Protein AF-A0A269PH17-F1 (afdb_monomer_lite)

pLDDT: mean 77.05, std 16.93, range [35.16, 94.0]

Radius of gyration: 30.21 Å; chains: 1; bounding box: 41×56×95 Å

Secondary structure (DSSP, 8-state):
-HHHHHHHHHHHHHHHHHT-EEEEEEEEEEETTTEEEEEEEEE-TT-EEEEEEEETTEEEEEEEE-SSPEEEEEEE----SEEEEPPPEEEEE-TTTSSS-EEEEE----EEEEEPPP---TTTTTTTS----------------EEEEEEPPTTS-GGGB-HHHHHHH-S-EEEEE-----------STTS-SSHHHHHHHHHHHHHHH-

Foldseek 3Di:
DVVVVVVVQVVVQCLLVVQKDKAWDDKAAAAAQQGIKTKIKIAGDVKHAFKWKDFDPDIDTDGIHYRDIDIDITTDGHDDAFKDAGTKIKIWGCPDPNPDIDIDIDHDRDIHGYAYAADEDPPPVVPLPDPDDDDDDDPPPDFQDFDDKDFDDPPDDPPQFPVVVCVPPVTTIGTDGDPPDDDDDDDDLVPDDDDSSNSRSHVVNVVVVND

Structure (mmCIF, N/CA/C/O backbone):
data_AF-A0A269PH17-F1
#
_entry.id   AF-A0A269PH17-F1
#
loop_
_atom_site.group_PDB
_atom_site.id
_atom_site.type_symbol
_atom_site.label_atom_id
_atom_site.label_alt_id
_atom_site.label_comp_id
_atom_site.label_asym_id
_atom_site.label_entity_id
_atom_site.label_seq_id
_atom_site.pdbx_PDB_ins_code
_atom_site.Cartn_x
_atom_site.Cartn_y
_atom_site.Cartn_z
_atom_site.occupancy
_atom_site.B_iso_or_equiv
_atom_site.auth_seq_id
_atom_site.auth_comp_id
_atom_site.auth_asym_id
_atom_site.auth_atom_id
_atom_site.pdbx_PDB_model_num
ATOM 1 N N . MET A 1 1 ? -9.267 -3.587 41.752 1.00 80.69 1 MET A N 1
ATOM 2 C CA . MET A 1 1 ? -8.678 -2.347 41.194 1.00 80.69 1 MET A CA 1
ATOM 3 C C . MET A 1 1 ? -8.006 -2.597 39.841 1.00 80.69 1 MET A C 1
ATOM 5 O O . MET A 1 1 ? -8.516 -2.088 38.855 1.00 80.69 1 MET A O 1
ATOM 9 N N . LEU A 1 2 ? -6.973 -3.449 39.745 1.00 87.75 2 LEU A N 1
ATOM 10 C CA . LEU A 1 2 ? -6.234 -3.701 38.489 1.00 87.75 2 LEU A CA 1
ATOM 11 C C . LEU A 1 2 ? -7.099 -4.241 37.326 1.00 87.75 2 LEU A C 1
ATOM 13 O O . LEU A 1 2 ? -6.981 -3.791 36.194 1.00 87.75 2 LEU A O 1
ATOM 17 N N . ILE A 1 3 ? -8.013 -5.174 37.614 1.00 89.62 3 ILE A N 1
ATOM 18 C CA . ILE A 1 3 ? -8.884 -5.799 36.599 1.00 89.62 3 ILE A CA 1
ATOM 19 C C . ILE A 1 3 ? -9.831 -4.776 35.953 1.00 89.62 3 ILE A C 1
ATOM 21 O O . ILE A 1 3 ? -10.020 -4.797 34.742 1.00 89.62 3 ILE A O 1
ATOM 25 N N . SER A 1 4 ? -10.376 -3.844 36.742 1.00 90.81 4 SER A N 1
ATOM 26 C CA . SER A 1 4 ? -11.251 -2.778 36.230 1.00 90.81 4 SER A CA 1
ATOM 27 C C . SER A 1 4 ? -10.512 -1.892 35.225 1.00 90.81 4 SER A C 1
ATOM 29 O O . SER A 1 4 ? -11.019 -1.609 34.143 1.00 90.81 4 SER A O 1
ATOM 31 N N . PHE A 1 5 ? -9.260 -1.547 35.531 1.00 89.19 5 PHE A N 1
ATOM 32 C CA . PHE A 1 5 ? -8.408 -0.780 34.628 1.00 89.19 5 PHE A CA 1
ATOM 33 C C . PHE A 1 5 ? -8.145 -1.511 33.302 1.00 89.19 5 PHE A C 1
ATOM 35 O O . PHE A 1 5 ? -8.237 -0.900 32.237 1.00 89.19 5 PHE A O 1
ATOM 42 N N . PHE A 1 6 ? -7.893 -2.825 33.340 1.00 89.81 6 PHE A N 1
ATOM 43 C CA . PHE A 1 6 ? -7.747 -3.625 32.120 1.00 89.81 6 PHE A CA 1
ATOM 44 C C . PHE A 1 6 ? -9.031 -3.679 31.289 1.00 89.81 6 PHE A C 1
ATOM 46 O O . PHE A 1 6 ? -8.962 -3.518 30.073 1.00 89.81 6 PHE A O 1
ATOM 53 N N . ILE A 1 7 ? -10.192 -3.852 31.928 1.00 90.44 7 ILE A N 1
ATOM 54 C CA . ILE A 1 7 ? -11.491 -3.858 31.239 1.00 90.44 7 ILE A CA 1
ATOM 55 C C . ILE A 1 7 ? -11.728 -2.518 30.536 1.00 90.44 7 ILE A C 1
ATOM 57 O O . ILE A 1 7 ? -12.088 -2.501 29.361 1.00 90.44 7 ILE A O 1
ATOM 61 N N . ILE A 1 8 ? -11.460 -1.400 31.217 1.00 90.81 8 ILE A N 1
ATOM 62 C CA . ILE A 1 8 ? -11.584 -0.058 30.635 1.00 90.81 8 ILE A CA 1
ATOM 63 C C . ILE A 1 8 ? -10.625 0.110 29.451 1.00 90.81 8 ILE A C 1
ATOM 65 O O . ILE A 1 8 ? -11.041 0.595 28.402 1.00 90.81 8 ILE A O 1
ATOM 69 N N . CYS A 1 9 ? -9.370 -0.334 29.572 1.00 88.44 9 CYS A N 1
ATOM 70 C CA . CYS A 1 9 ? -8.413 -0.273 28.465 1.00 88.44 9 CYS A CA 1
ATOM 71 C C . CYS A 1 9 ? -8.897 -1.067 27.245 1.00 88.44 9 CYS A C 1
ATOM 73 O O . CYS A 1 9 ? -8.827 -0.561 26.129 1.00 88.44 9 CYS A O 1
ATOM 75 N N . ILE A 1 10 ? -9.414 -2.282 27.452 1.00 90.19 10 ILE A N 1
ATOM 76 C CA . ILE A 1 10 ? -9.927 -3.137 26.373 1.00 90.19 10 ILE A CA 1
ATOM 77 C C . ILE A 1 10 ? -11.134 -2.485 25.693 1.00 90.19 10 ILE A C 1
ATOM 79 O O . ILE A 1 10 ? -11.164 -2.399 24.465 1.00 90.19 10 ILE A O 1
ATOM 83 N N . LEU A 1 11 ? -12.106 -1.997 26.471 1.00 90.38 11 LEU A N 1
ATOM 84 C CA . LEU A 1 11 ? -13.290 -1.320 25.937 1.00 90.38 11 LEU A CA 1
ATOM 85 C C . LEU A 1 11 ? -12.905 -0.066 25.151 1.00 90.38 11 LEU A C 1
ATOM 87 O O . LEU A 1 11 ? -13.404 0.149 24.050 1.00 90.38 11 LEU A O 1
ATOM 91 N N . GLN A 1 12 ? -11.968 0.724 25.670 1.00 89.88 12 GLN A N 1
ATOM 92 C CA . GLN A 1 12 ? -11.525 1.940 25.006 1.00 89.88 12 GLN A CA 1
ATOM 93 C C . GLN A 1 12 ? -10.756 1.643 23.709 1.00 89.88 12 GLN A C 1
ATOM 95 O O . GLN A 1 12 ? -11.003 2.295 22.696 1.00 89.88 12 GLN A O 1
ATOM 100 N N . SER A 1 13 ? -9.878 0.630 23.695 1.00 88.62 13 SER A N 1
ATOM 101 C CA . SER A 1 13 ? -9.242 0.142 22.461 1.00 88.62 13 SER A CA 1
ATOM 102 C C . SER A 1 13 ? -10.282 -0.334 21.438 1.00 88.62 13 SER A C 1
ATOM 104 O O . SER A 1 13 ? -10.151 -0.059 20.245 1.00 88.62 13 SER A O 1
ATOM 106 N N . TYR A 1 14 ? -11.318 -1.043 21.897 1.00 90.62 14 TYR A N 1
ATOM 107 C CA . TYR A 1 14 ? -12.390 -1.550 21.047 1.00 90.62 14 TYR A CA 1
ATOM 108 C C . TYR A 1 14 ? -13.212 -0.419 20.422 1.00 90.62 14 TYR A C 1
ATOM 110 O O . TYR A 1 14 ? -13.364 -0.401 19.204 1.00 90.62 14 TYR A O 1
ATOM 118 N N . PHE A 1 15 ? -13.686 0.556 21.204 1.00 88.75 15 PHE A N 1
ATOM 119 C CA . PHE A 1 15 ? -14.475 1.679 20.679 1.00 88.75 15 PHE A CA 1
ATOM 120 C C . PHE A 1 15 ? -13.684 2.559 19.707 1.00 88.75 15 PHE A C 1
ATOM 122 O O . PHE A 1 15 ? -14.233 3.018 18.700 1.00 88.75 15 PHE A O 1
ATOM 129 N N . ASN A 1 16 ? -12.387 2.728 19.976 1.00 87.44 16 ASN A N 1
ATOM 130 C CA . ASN A 1 16 ? -11.457 3.433 19.103 1.00 87.44 16 ASN A CA 1
ATOM 131 C C . ASN A 1 16 ? -11.350 2.759 17.721 1.00 87.44 16 ASN A C 1
ATOM 133 O O . ASN A 1 16 ? -11.366 3.431 16.690 1.00 87.44 16 ASN A O 1
ATOM 137 N N . LEU A 1 17 ? -11.319 1.422 17.681 1.00 89.31 17 LEU A N 1
ATOM 138 C CA . LEU A 1 17 ? -11.271 0.660 16.433 1.00 89.31 17 LEU A CA 1
ATOM 139 C C . LEU A 1 17 ? -12.647 0.553 15.749 1.00 89.31 17 LEU A C 1
ATOM 141 O O . LEU A 1 17 ? -12.740 0.764 14.544 1.00 89.31 17 LEU A O 1
ATOM 145 N N . MET A 1 18 ? -13.710 0.256 16.503 1.00 87.19 18 MET A N 1
ATOM 146 C CA . MET A 1 18 ? -15.066 -0.006 15.994 1.00 87.19 18 MET A CA 1
ATOM 147 C C . MET A 1 18 ? -15.647 1.180 15.217 1.00 87.19 18 MET A C 1
ATOM 149 O O . MET A 1 18 ? -16.333 0.984 14.220 1.00 87.19 18 MET A O 1
ATOM 153 N N . SER A 1 19 ? -15.363 2.406 15.657 1.00 82.56 19 SER A N 1
ATOM 154 C CA . SER A 1 19 ? -15.880 3.617 15.006 1.00 82.56 19 SER A CA 1
ATOM 155 C C . SER A 1 19 ? -15.079 4.010 13.753 1.00 82.56 19 SER A C 1
ATOM 157 O O . SER A 1 19 ? -15.413 4.986 13.088 1.00 82.56 19 SER A O 1
ATOM 159 N N . THR A 1 20 ? -14.009 3.283 13.417 1.00 86.62 20 THR A N 1
ATOM 160 C CA . THR A 1 20 ? -13.125 3.636 12.303 1.00 86.62 20 THR A CA 1
ATOM 161 C C . THR A 1 20 ? -13.647 3.058 10.991 1.00 86.62 20 THR A C 1
ATOM 163 O O . THR A 1 20 ? -13.673 1.845 10.793 1.00 86.62 20 THR A O 1
ATOM 166 N N . TYR A 1 21 ? -14.004 3.942 10.062 1.00 88.38 21 TYR A N 1
ATOM 167 C CA . TYR A 1 21 ? -14.381 3.584 8.700 1.00 88.38 21 TYR A CA 1
ATOM 168 C C . TYR A 1 21 ? -13.178 3.684 7.774 1.00 88.38 21 TYR A C 1
ATOM 170 O O . TYR A 1 21 ? -12.414 4.649 7.833 1.00 88.38 21 TYR A O 1
ATOM 178 N N . ILE A 1 22 ? -13.034 2.691 6.899 1.00 89.75 22 ILE A N 1
ATOM 179 C CA . ILE A 1 22 ? -11.945 2.612 5.929 1.00 89.75 22 ILE A CA 1
ATOM 180 C C . ILE A 1 22 ? -12.552 2.370 4.561 1.00 89.75 22 ILE A C 1
ATOM 182 O O . ILE A 1 22 ? -13.207 1.355 4.328 1.00 89.75 22 ILE A O 1
ATOM 186 N N . SER A 1 23 ? -12.310 3.301 3.650 1.00 89.12 23 SER A N 1
ATOM 187 C CA . SER A 1 23 ? -12.718 3.191 2.257 1.00 89.12 23 SER A CA 1
ATOM 188 C C . SER A 1 23 ? -11.488 3.107 1.371 1.00 89.12 23 SER A C 1
ATOM 190 O O . SER A 1 23 ? -10.602 3.960 1.435 1.00 89.12 23 SER A O 1
ATOM 192 N N . PHE A 1 24 ? -11.449 2.085 0.527 1.00 88.44 24 PHE A N 1
ATOM 193 C CA . PHE A 1 24 ? -10.422 1.948 -0.492 1.00 88.44 24 PHE A CA 1
ATOM 194 C C . PHE A 1 24 ? -10.549 3.078 -1.522 1.00 88.44 24 PHE A C 1
ATOM 196 O O . PHE A 1 24 ? -11.647 3.298 -2.033 1.00 88.44 24 PHE A O 1
ATOM 203 N N . LEU A 1 25 ? -9.445 3.762 -1.832 1.00 88.94 25 LEU A N 1
ATOM 204 C CA . LEU A 1 25 ? -9.412 4.803 -2.858 1.00 88.94 25 LEU A CA 1
ATOM 205 C C . LEU A 1 25 ? -8.834 4.231 -4.151 1.00 88.94 25 LEU A C 1
ATOM 207 O O . LEU A 1 25 ? -9.570 4.039 -5.116 1.00 88.94 25 LEU A O 1
ATOM 211 N N . ASP A 1 26 ? -7.545 3.897 -4.141 1.00 86.75 26 ASP A N 1
ATOM 212 C CA . ASP A 1 26 ? -6.842 3.445 -5.337 1.00 86.75 26 ASP A CA 1
ATOM 213 C C . ASP A 1 26 ? -5.649 2.528 -5.029 1.00 86.75 26 ASP A C 1
ATOM 215 O O . ASP A 1 26 ? -5.154 2.458 -3.899 1.00 86.75 26 ASP A O 1
ATOM 219 N N . THR A 1 27 ? -5.211 1.803 -6.052 1.00 87.88 27 THR A N 1
ATOM 220 C CA . THR A 1 27 ? -3.999 0.983 -6.076 1.00 87.88 27 THR A CA 1
ATOM 221 C C . THR A 1 27 ? -3.101 1.494 -7.183 1.00 87.88 27 THR A C 1
ATOM 223 O O . THR A 1 27 ? -3.467 1.404 -8.351 1.00 87.88 27 THR A O 1
ATOM 226 N N . GLU A 1 28 ? -1.915 1.961 -6.817 1.00 88.75 28 GLU A N 1
ATOM 227 C CA . GLU A 1 28 ? -0.865 2.263 -7.784 1.00 88.75 28 GLU A CA 1
ATOM 228 C C . GLU A 1 28 ? -0.077 0.972 -8.013 1.00 88.75 28 GLU A C 1
ATOM 230 O O . GLU A 1 28 ? 0.478 0.408 -7.061 1.00 88.75 28 GLU A O 1
ATOM 235 N N . ASP A 1 29 ? -0.076 0.482 -9.255 1.00 90.00 29 ASP A N 1
ATOM 236 C CA . ASP A 1 29 ? 0.718 -0.682 -9.645 1.00 90.00 29 ASP A CA 1
ATOM 237 C C . ASP A 1 29 ? 2.210 -0.446 -9.371 1.00 90.00 29 ASP A C 1
ATOM 239 O O . ASP A 1 29 ? 2.701 0.683 -9.315 1.00 90.00 29 ASP A O 1
ATOM 243 N N . GLY A 1 30 ? 2.926 -1.544 -9.153 1.00 88.69 30 GLY A N 1
ATOM 244 C CA . GLY A 1 30 ? 4.275 -1.513 -8.614 1.00 88.69 30 GLY A CA 1
ATOM 245 C C . GLY A 1 30 ? 5.355 -1.913 -9.600 1.00 88.69 30 GLY A C 1
ATOM 246 O O . GLY A 1 30 ? 5.094 -2.541 -10.622 1.00 88.69 30 GLY A O 1
ATOM 247 N N . ILE A 1 31 ? 6.599 -1.630 -9.231 1.00 87.44 31 ILE A N 1
ATOM 248 C CA . ILE A 1 31 ? 7.781 -2.200 -9.881 1.00 87.44 31 ILE A CA 1
ATOM 249 C C . ILE A 1 31 ? 8.321 -3.305 -8.969 1.00 87.44 31 ILE A C 1
ATOM 251 O O . ILE A 1 31 ? 8.105 -3.309 -7.756 1.00 87.44 31 ILE A O 1
ATOM 255 N N . GLU A 1 32 ? 8.988 -4.297 -9.536 1.00 85.31 32 GLU A N 1
ATOM 256 C CA . GLU A 1 32 ? 9.663 -5.333 -8.770 1.00 85.31 32 GLU A CA 1
ATOM 257 C C . GLU A 1 32 ? 10.604 -4.715 -7.709 1.00 85.31 32 GLU A C 1
ATOM 259 O O . GLU A 1 32 ? 11.219 -3.669 -7.912 1.00 85.31 32 GLU A O 1
ATOM 264 N N . LYS A 1 33 ? 10.685 -5.349 -6.530 1.00 80.50 33 LYS A N 1
ATOM 265 C CA . LYS A 1 33 ? 11.366 -4.863 -5.305 1.00 80.50 33 LYS A CA 1
ATOM 266 C C . LYS A 1 33 ? 10.700 -3.670 -4.609 1.00 80.50 33 LYS A C 1
ATOM 268 O O . LYS A 1 33 ? 10.491 -3.762 -3.397 1.00 80.50 33 LYS A O 1
ATOM 273 N N . THR A 1 34 ? 10.328 -2.596 -5.310 1.00 84.38 34 THR A N 1
ATOM 274 C CA . THR A 1 34 ? 9.605 -1.456 -4.698 1.00 84.38 34 THR A CA 1
ATOM 275 C C . THR A 1 34 ? 8.173 -1.834 -4.319 1.00 84.38 34 THR A C 1
ATOM 277 O O . THR A 1 34 ? 7.677 -1.410 -3.273 1.00 84.38 34 THR A O 1
ATOM 280 N N . GLY A 1 35 ? 7.552 -2.705 -5.113 1.00 88.25 35 GLY A N 1
ATOM 281 C CA . GLY A 1 35 ? 6.185 -3.181 -4.963 1.00 88.25 35 GLY A CA 1
ATOM 282 C C . GLY A 1 35 ? 5.146 -2.094 -5.248 1.00 88.25 35 GLY A C 1
ATOM 283 O O . GLY A 1 35 ? 5.440 -1.137 -5.958 1.00 88.25 35 GLY A O 1
ATOM 284 N N . TYR A 1 36 ? 3.930 -2.251 -4.727 1.00 91.12 36 TYR A N 1
ATOM 285 C CA . TYR A 1 36 ? 2.769 -1.411 -5.056 1.00 91.12 36 TYR A CA 1
ATOM 286 C C . TYR A 1 36 ? 2.351 -0.518 -3.881 1.00 91.12 36 TYR A C 1
ATOM 288 O O . TYR A 1 36 ? 2.648 -0.829 -2.722 1.00 91.12 36 TYR A O 1
ATOM 296 N N . ALA A 1 37 ? 1.627 0.566 -4.168 1.00 91.19 37 ALA A N 1
ATOM 297 C CA . ALA A 1 37 ? 1.104 1.468 -3.145 1.00 91.19 37 ALA A CA 1
ATOM 298 C C . ALA A 1 37 ? -0.420 1.352 -3.023 1.00 91.19 37 ALA A C 1
ATOM 300 O O . ALA A 1 37 ? -1.162 1.367 -4.006 1.00 91.19 37 ALA A O 1
ATOM 301 N N . LEU A 1 38 ? -0.895 1.253 -1.784 1.00 91.25 38 LEU A N 1
ATOM 302 C CA . LEU A 1 38 ? -2.311 1.255 -1.440 1.00 91.25 38 LEU A CA 1
ATOM 303 C C . LEU A 1 38 ? -2.707 2.618 -0.903 1.00 91.25 38 LEU A C 1
ATOM 305 O O . LEU A 1 38 ? -2.205 3.030 0.141 1.00 91.25 38 LEU A O 1
ATOM 309 N N . SER A 1 39 ? -3.648 3.271 -1.574 1.00 91.94 39 SER A N 1
ATOM 310 C CA . SER A 1 39 ? -4.256 4.509 -1.104 1.00 91.94 39 SER A CA 1
ATOM 311 C C . SER A 1 39 ? -5.649 4.216 -0.559 1.00 91.94 39 SER A C 1
ATOM 313 O O . SER A 1 39 ? -6.515 3.672 -1.250 1.00 91.94 39 SER A O 1
ATOM 315 N N . PHE A 1 40 ? -5.894 4.584 0.691 1.00 91.25 40 PHE A N 1
ATOM 316 C CA . PHE A 1 40 ? -7.204 4.454 1.320 1.00 91.25 40 PHE A CA 1
ATOM 317 C C . PHE A 1 40 ? -7.494 5.660 2.203 1.00 91.25 40 PHE A C 1
ATOM 319 O O . PHE A 1 40 ? -6.600 6.345 2.697 1.00 91.25 40 PHE A O 1
ATOM 326 N N . ILE A 1 41 ? -8.778 5.923 2.388 1.00 91.56 41 ILE A N 1
ATOM 327 C CA . ILE A 1 41 ? -9.268 6.997 3.238 1.00 91.56 41 ILE A CA 1
ATOM 328 C C . ILE A 1 41 ? -9.762 6.384 4.538 1.00 91.56 41 ILE A C 1
ATOM 330 O O . ILE A 1 41 ? -10.484 5.385 4.529 1.00 91.56 41 ILE A O 1
ATOM 334 N N . ILE A 1 42 ? -9.382 7.008 5.647 1.00 90.88 42 ILE A N 1
ATOM 335 C CA . ILE A 1 42 ? -9.831 6.646 6.985 1.00 90.88 42 ILE A CA 1
ATOM 336 C C . ILE A 1 42 ? -10.533 7.830 7.622 1.00 90.88 42 ILE A C 1
ATOM 338 O O . ILE A 1 42 ? -10.060 8.962 7.542 1.00 90.88 42 ILE A O 1
ATOM 342 N N . SER A 1 43 ? -11.654 7.554 8.275 1.00 90.00 43 SER A N 1
ATOM 343 C CA . SER A 1 43 ? -12.411 8.534 9.050 1.00 90.00 43 SER A CA 1
ATOM 344 C C . SER A 1 43 ? -12.962 7.885 10.310 1.00 90.00 43 SER A C 1
ATOM 346 O O . SER A 1 43 ? -13.390 6.729 10.268 1.00 90.00 43 SER A O 1
ATOM 348 N N . ASN A 1 44 ? -13.010 8.630 11.410 1.00 88.81 44 ASN A N 1
ATOM 349 C CA . ASN A 1 44 ? -13.652 8.179 12.638 1.00 88.81 44 ASN A CA 1
ATOM 350 C C . ASN A 1 44 ? -14.517 9.317 13.213 1.00 88.81 44 ASN A C 1
ATOM 352 O O . ASN A 1 44 ? -13.981 10.375 13.537 1.00 88.81 44 ASN A O 1
ATOM 356 N N . PRO A 1 45 ? -15.841 9.128 13.364 1.00 86.06 45 PRO A N 1
ATOM 357 C CA . PRO A 1 45 ? -16.739 10.173 13.850 1.00 86.06 45 PRO A CA 1
ATOM 358 C C . PRO A 1 45 ? -16.489 10.556 15.319 1.00 86.06 45 PRO A C 1
ATOM 360 O O . PRO A 1 45 ? -16.796 11.678 15.716 1.00 86.06 45 PRO A O 1
ATOM 363 N N . ASN A 1 46 ? -15.919 9.642 16.111 1.00 85.50 46 ASN A N 1
ATOM 364 C CA . ASN A 1 46 ? -15.684 9.799 17.549 1.00 85.50 46 ASN A CA 1
ATOM 365 C C . ASN A 1 46 ? -14.240 10.211 17.883 1.00 85.50 46 ASN A C 1
ATOM 367 O O . ASN A 1 46 ? -13.871 10.200 19.055 1.00 85.50 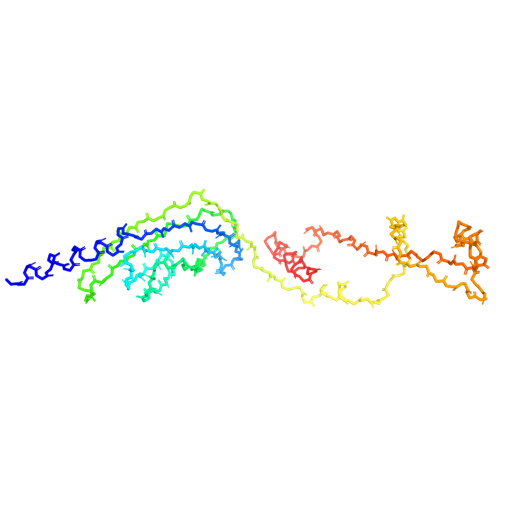46 ASN A O 1
ATOM 371 N N . ASN A 1 47 ? -13.453 10.578 16.865 1.00 84.00 47 ASN A N 1
ATOM 372 C CA . ASN A 1 47 ? -11.998 10.721 16.894 1.00 84.00 47 ASN A CA 1
ATOM 373 C C . ASN A 1 47 ? -11.285 9.411 17.280 1.00 84.00 47 ASN A C 1
ATOM 375 O O . ASN A 1 47 ? -11.556 8.804 18.314 1.00 84.00 47 ASN A O 1
ATOM 379 N N . ALA A 1 48 ? -10.344 8.970 16.447 1.00 85.75 48 ALA A N 1
ATOM 380 C CA . ALA A 1 48 ? -9.478 7.845 16.772 1.00 85.75 48 ALA A CA 1
ATOM 381 C C . ALA A 1 48 ? -8.094 8.322 17.190 1.00 85.75 48 ALA A C 1
ATOM 383 O O . ALA A 1 48 ? -7.546 9.245 16.588 1.00 85.75 48 ALA A O 1
ATOM 384 N N . TYR A 1 49 ? -7.489 7.619 18.141 1.00 87.56 49 TYR A N 1
ATOM 385 C CA . TYR A 1 49 ? -6.129 7.885 18.597 1.00 87.56 49 TYR A CA 1
ATOM 386 C C . TYR A 1 49 ? -5.248 6.647 18.470 1.00 87.56 49 TYR A C 1
ATOM 388 O O . TYR A 1 49 ? -5.693 5.537 18.755 1.00 87.56 49 TYR A O 1
ATOM 396 N N . SER A 1 50 ? -3.977 6.831 18.116 1.00 89.62 50 SER A N 1
ATOM 397 C CA . SER A 1 50 ? -2.959 5.772 18.127 1.00 89.62 50 SER A CA 1
ATOM 398 C C . SER A 1 50 ? -3.415 4.502 17.384 1.00 89.62 50 SER A C 1
ATOM 400 O O . SER A 1 50 ? -3.589 3.422 17.968 1.00 89.62 50 SER A O 1
ATOM 402 N N . LEU A 1 51 ? -3.657 4.646 16.079 1.00 90.56 51 LEU A N 1
ATOM 403 C CA . LEU A 1 51 ? -3.917 3.520 15.184 1.00 90.56 51 LEU A CA 1
ATOM 404 C C . LEU A 1 51 ? -2.638 3.120 14.455 1.00 90.56 51 LEU A C 1
ATOM 406 O O . LEU A 1 51 ? -1.863 3.952 13.991 1.00 90.56 51 LEU A O 1
ATOM 410 N N . ILE A 1 52 ? -2.440 1.817 14.326 1.00 92.12 52 ILE A N 1
ATOM 411 C CA . ILE A 1 52 ? -1.362 1.218 13.551 1.00 92.12 52 ILE A CA 1
ATOM 412 C C . ILE A 1 52 ? -2.013 0.453 12.413 1.00 92.12 52 ILE A C 1
ATOM 414 O O . ILE A 1 52 ? -2.886 -0.385 12.632 1.00 92.12 52 ILE A O 1
ATOM 418 N N . ILE A 1 53 ? -1.575 0.731 11.196 1.00 92.75 53 ILE A N 1
ATOM 419 C CA . ILE A 1 53 ? -2.014 0.013 10.006 1.00 92.75 53 ILE A CA 1
ATOM 420 C C . ILE A 1 53 ? -0.833 -0.767 9.490 1.00 92.75 53 ILE A C 1
ATOM 422 O O . ILE A 1 53 ? 0.229 -0.199 9.269 1.00 92.75 53 ILE A O 1
ATOM 426 N N . GLN A 1 54 ? -1.022 -2.061 9.302 1.00 92.62 54 GLN A N 1
ATOM 427 C CA . GLN A 1 54 ? 0.022 -2.981 8.904 1.00 92.62 54 GLN A CA 1
ATOM 428 C C . GLN A 1 54 ? -0.431 -3.776 7.684 1.00 92.62 54 GLN A C 1
ATOM 430 O O . GLN A 1 54 ? -1.548 -4.292 7.641 1.00 92.62 54 GLN A O 1
ATOM 435 N N . SER A 1 55 ? 0.455 -3.918 6.706 1.00 90.75 55 SER A N 1
ATOM 436 C CA . SER A 1 55 ? 0.279 -4.826 5.576 1.00 90.75 55 SER A CA 1
ATOM 437 C C . SER A 1 55 ? 1.617 -5.466 5.243 1.00 90.75 55 SER A C 1
ATOM 439 O O . SER A 1 55 ? 2.589 -4.762 4.976 1.00 90.75 55 SER A O 1
ATOM 441 N N . GLN A 1 56 ? 1.659 -6.801 5.273 1.00 85.81 56 GLN A N 1
ATOM 442 C CA . GLN A 1 56 ? 2.873 -7.602 5.078 1.00 85.81 56 GLN A CA 1
ATOM 443 C C . GLN A 1 56 ? 4.073 -7.039 5.867 1.00 85.81 56 GLN A C 1
ATOM 445 O O . GLN A 1 56 ? 4.121 -7.183 7.089 1.00 85.81 56 GLN A O 1
ATOM 450 N N . ASN A 1 57 ? 4.997 -6.374 5.166 1.00 83.50 57 ASN A N 1
ATOM 451 C CA . ASN A 1 57 ? 6.290 -5.927 5.677 1.00 83.50 57 ASN A CA 1
ATOM 452 C C . ASN A 1 57 ? 6.305 -4.458 6.119 1.00 83.50 57 ASN A C 1
ATOM 454 O O . ASN A 1 57 ? 7.295 -4.015 6.691 1.00 83.50 57 ASN A O 1
ATOM 458 N N . ASN A 1 58 ? 5.232 -3.705 5.868 1.00 88.50 58 ASN A N 1
ATOM 459 C CA . ASN A 1 58 ? 5.165 -2.283 6.180 1.00 88.50 58 ASN A CA 1
ATOM 460 C C . ASN A 1 58 ? 4.057 -1.972 7.177 1.00 88.50 58 ASN A C 1
ATOM 462 O O . ASN A 1 58 ? 3.010 -2.626 7.232 1.00 88.50 58 ASN A O 1
ATOM 466 N N . GLN A 1 59 ? 4.300 -0.928 7.960 1.00 90.94 59 GLN A N 1
ATOM 467 C CA . GLN A 1 59 ? 3.335 -0.384 8.895 1.00 90.94 59 GLN A CA 1
ATOM 468 C C . GLN A 1 59 ? 3.392 1.140 8.901 1.00 90.94 59 GLN A C 1
ATOM 470 O O . GLN A 1 59 ? 4.458 1.736 8.769 1.00 90.94 59 GLN A O 1
ATOM 475 N N . THR A 1 60 ? 2.238 1.761 9.090 1.00 89.62 60 THR A N 1
ATOM 476 C CA . THR A 1 60 ? 2.086 3.205 9.240 1.00 89.62 60 THR A CA 1
ATOM 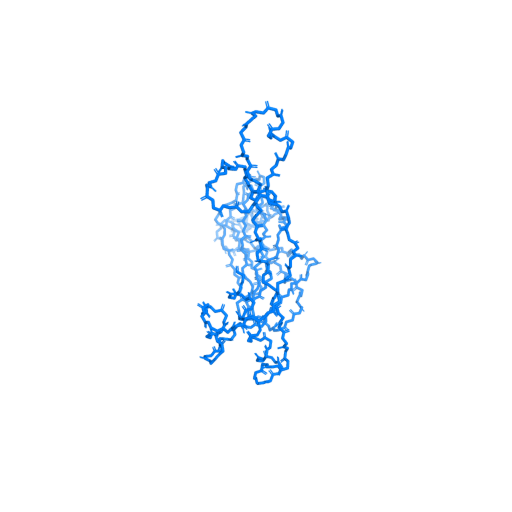477 C C . THR A 1 60 ? 1.375 3.492 10.548 1.00 89.62 60 THR A C 1
ATOM 479 O O . THR A 1 60 ? 0.330 2.901 10.838 1.00 89.62 60 THR A O 1
ATOM 482 N N . PHE A 1 61 ? 1.941 4.408 11.325 1.00 90.44 61 PHE A N 1
ATOM 483 C CA . PHE A 1 61 ? 1.357 4.869 12.573 1.00 90.44 61 PHE A CA 1
ATOM 484 C C . PHE A 1 61 ? 0.569 6.156 12.355 1.00 90.44 61 PHE A C 1
ATOM 486 O O . PHE A 1 61 ? 0.974 7.026 11.584 1.00 90.44 61 PHE A O 1
ATOM 493 N N . ILE A 1 62 ? -0.577 6.257 13.019 1.00 88.25 62 ILE A N 1
ATOM 494 C CA . ILE A 1 62 ? -1.477 7.395 12.924 1.00 88.25 62 ILE A CA 1
ATOM 495 C C . ILE A 1 62 ? -1.837 7.830 14.338 1.00 88.25 62 ILE A C 1
ATOM 497 O O . ILE A 1 62 ? -2.572 7.141 15.047 1.00 88.25 62 ILE A O 1
ATOM 501 N N . ASP A 1 63 ? -1.338 9.001 14.721 1.00 85.62 63 ASP A N 1
ATOM 502 C CA . ASP A 1 63 ? -1.566 9.574 16.046 1.00 85.62 63 ASP A CA 1
ATOM 503 C C . ASP A 1 63 ? -3.027 9.908 16.297 1.00 85.62 63 ASP A C 1
ATOM 505 O O . ASP A 1 63 ? -3.586 9.569 17.338 1.00 85.62 63 ASP A O 1
ATOM 509 N N . THR A 1 64 ? -3.651 10.606 15.352 1.00 84.94 64 THR A N 1
ATOM 510 C CA . THR A 1 64 ? -5.021 11.090 15.495 1.00 84.94 64 THR A CA 1
ATOM 511 C C . THR A 1 64 ? -5.723 11.102 14.144 1.00 84.94 64 THR A C 1
ATOM 513 O O . THR A 1 64 ? -5.159 11.525 13.127 1.00 84.94 64 THR A O 1
ATOM 516 N N . ILE A 1 65 ? -6.961 10.621 14.149 1.00 82.94 65 ILE A N 1
ATOM 517 C CA . ILE A 1 65 ? -7.930 10.746 13.064 1.00 82.94 65 ILE A CA 1
ATOM 518 C C . ILE A 1 65 ? -9.119 11.473 13.659 1.00 82.94 65 ILE A C 1
ATOM 520 O O . ILE A 1 65 ? -9.758 10.954 14.569 1.00 82.94 65 ILE A O 1
ATOM 524 N N . ASN A 1 66 ? -9.395 12.667 13.157 1.00 80.62 66 ASN A N 1
ATOM 525 C CA . ASN A 1 66 ? -10.579 13.410 13.559 1.00 80.62 66 ASN A CA 1
ATOM 526 C C . ASN A 1 66 ? -11.792 12.945 12.734 1.00 80.62 66 ASN A C 1
ATOM 528 O O . ASN A 1 66 ? -11.730 11.953 12.001 1.00 80.62 66 ASN A O 1
ATOM 532 N N . GLN A 1 67 ? -12.884 13.703 12.801 1.00 76.25 67 GLN A N 1
ATOM 533 C CA . GLN A 1 67 ? -14.029 13.536 11.898 1.00 76.25 67 GLN A CA 1
ATOM 534 C C . GLN A 1 67 ? -13.646 13.690 10.416 1.00 76.25 67 GLN A C 1
ATOM 536 O O . GLN A 1 67 ? -14.322 13.144 9.542 1.00 76.25 67 GLN A O 1
ATOM 541 N N . ASP A 1 68 ? -12.540 14.380 10.136 1.00 78.50 68 ASP A N 1
ATOM 542 C CA . ASP A 1 68 ? -12.031 14.553 8.785 1.00 78.50 68 ASP A CA 1
ATOM 543 C C . ASP A 1 68 ? -11.499 13.251 8.183 1.00 78.50 68 ASP A C 1
ATOM 545 O O . ASP A 1 68 ? -10.813 12.440 8.812 1.00 78.50 68 ASP A O 1
ATOM 549 N N . LYS A 1 69 ? -11.787 13.090 6.893 1.00 85.94 69 LYS A N 1
ATOM 550 C CA . LYS A 1 69 ? -11.253 12.014 6.065 1.00 85.94 69 LYS A CA 1
ATOM 551 C C . LYS A 1 69 ? -9.755 12.225 5.864 1.00 85.94 69 LYS A C 1
ATOM 553 O O . LYS A 1 69 ? -9.341 13.193 5.232 1.00 85.94 69 LYS A O 1
ATOM 558 N N . LYS A 1 70 ? -8.941 11.284 6.337 1.00 88.50 70 LYS A N 1
ATOM 559 C CA . LYS A 1 70 ? -7.492 11.277 6.125 1.00 88.50 70 LYS A CA 1
ATOM 560 C C . LYS A 1 70 ? -7.124 10.262 5.052 1.00 88.50 70 LYS A C 1
ATOM 562 O O . LYS A 1 70 ? -7.451 9.084 5.180 1.00 88.50 70 LYS A O 1
ATOM 567 N N . CYS A 1 71 ? -6.436 10.712 4.006 1.00 91.00 71 CYS A N 1
ATOM 568 C CA . CYS A 1 71 ? -5.857 9.819 3.006 1.00 91.00 71 CYS A CA 1
ATOM 569 C C . CYS A 1 71 ? -4.532 9.256 3.528 1.00 91.00 71 CYS A C 1
ATOM 571 O O . CYS A 1 71 ? -3.686 10.003 4.025 1.00 91.00 71 CYS A O 1
ATOM 573 N N . ILE A 1 72 ? -4.367 7.942 3.440 1.00 90.25 72 ILE A N 1
ATOM 574 C CA . ILE A 1 72 ? -3.176 7.224 3.880 1.00 90.25 72 ILE A CA 1
ATOM 575 C C . ILE A 1 72 ? -2.682 6.375 2.718 1.00 90.25 72 ILE A C 1
ATOM 577 O O . ILE A 1 72 ? -3.455 5.655 2.083 1.00 90.25 72 ILE A O 1
ATOM 581 N N . LYS A 1 73 ? -1.375 6.470 2.472 1.00 91.56 73 LYS A N 1
ATOM 582 C CA . LYS A 1 73 ? -0.653 5.641 1.513 1.00 91.56 73 LYS A CA 1
ATOM 583 C C . LYS A 1 73 ? 0.168 4.598 2.262 1.00 91.56 73 LYS A C 1
ATOM 585 O O . LYS A 1 73 ? 0.935 4.943 3.159 1.00 91.56 73 LYS A O 1
ATOM 590 N N . LEU A 1 74 ? 0.010 3.334 1.890 1.00 91.00 74 LEU A N 1
ATOM 591 C CA . LEU A 1 74 ? 0.749 2.206 2.447 1.00 91.00 74 LEU A CA 1
ATOM 592 C C . LEU A 1 74 ? 1.484 1.478 1.323 1.00 91.00 74 LEU A C 1
ATOM 594 O O . LEU A 1 74 ? 0.852 0.890 0.447 1.00 91.00 74 LEU A O 1
ATOM 598 N N . GLN A 1 75 ? 2.814 1.500 1.366 1.00 90.75 75 GLN A N 1
ATOM 599 C CA . GLN A 1 75 ? 3.645 0.760 0.420 1.00 90.75 75 GLN A CA 1
ATOM 600 C C . GLN A 1 75 ? 3.668 -0.723 0.797 1.00 90.75 75 GLN A C 1
ATOM 602 O O . GLN A 1 75 ? 3.807 -1.059 1.971 1.00 90.75 75 GLN A O 1
ATOM 607 N N . VAL A 1 76 ? 3.608 -1.622 -0.178 1.00 88.62 76 VAL A N 1
ATOM 608 C CA . VAL A 1 76 ? 3.833 -3.061 0.006 1.00 88.62 76 VAL A CA 1
ATOM 609 C C . VAL A 1 76 ? 4.952 -3.480 -0.937 1.00 88.62 76 VAL A C 1
ATOM 611 O O . VAL A 1 76 ? 4.744 -3.516 -2.144 1.00 88.62 76 VAL A O 1
ATOM 614 N N . SER A 1 77 ? 6.133 -3.770 -0.390 1.00 89.00 77 SER A N 1
ATOM 615 C CA . SER A 1 77 ? 7.364 -4.055 -1.139 1.00 89.00 77 SER A CA 1
ATOM 616 C C . SER A 1 77 ? 7.732 -5.543 -1.155 1.00 89.00 77 SER A C 1
ATOM 618 O O . SER A 1 77 ? 7.155 -6.352 -0.428 1.00 89.00 77 SER A O 1
ATOM 620 N N . GLY A 1 78 ? 8.729 -5.903 -1.971 1.00 82.44 78 GLY A N 1
ATOM 621 C CA . GLY A 1 78 ? 9.303 -7.255 -1.983 1.00 82.44 78 GLY A CA 1
ATOM 622 C C . GLY A 1 78 ? 8.516 -8.290 -2.790 1.00 82.44 78 GLY A C 1
ATOM 623 O O . GLY A 1 78 ? 8.574 -9.477 -2.480 1.00 82.44 78 GLY A O 1
ATOM 624 N N . LEU A 1 79 ? 7.785 -7.854 -3.817 1.00 87.50 79 LEU A N 1
ATOM 625 C CA . LEU A 1 79 ? 7.054 -8.739 -4.726 1.00 87.50 79 LEU A CA 1
ATOM 626 C C . LEU A 1 79 ? 7.795 -8.919 -6.051 1.00 87.50 79 LEU A C 1
ATOM 628 O O . LEU A 1 79 ? 8.472 -8.003 -6.523 1.00 87.50 79 LEU A O 1
ATOM 632 N N . SER A 1 80 ? 7.646 -10.110 -6.630 1.00 88.75 80 SER A N 1
ATOM 633 C CA . SER A 1 80 ? 8.192 -10.491 -7.933 1.00 88.75 80 SER A CA 1
ATOM 634 C C . SER A 1 80 ? 7.255 -10.134 -9.096 1.00 88.75 80 SER A C 1
ATOM 636 O O . SER A 1 80 ? 6.064 -9.882 -8.891 1.00 88.75 80 SER A O 1
ATOM 638 N N . ARG A 1 81 ? 7.803 -10.203 -10.320 1.00 90.31 81 ARG A N 1
ATOM 639 C CA . ARG A 1 81 ? 7.112 -10.273 -11.627 1.00 90.31 81 ARG A CA 1
ATOM 640 C C . ARG A 1 81 ? 5.677 -10.820 -11.558 1.00 90.31 81 ARG A C 1
ATOM 642 O O . ARG A 1 81 ? 5.546 -12.029 -11.387 1.00 90.31 81 ARG A O 1
ATOM 649 N N . GLY A 1 82 ? 4.621 -10.021 -11.751 1.00 90.31 82 GLY A N 1
ATOM 650 C CA . GLY A 1 82 ? 3.310 -10.564 -12.141 1.00 90.31 82 GLY A CA 1
ATOM 651 C C . GLY A 1 82 ? 2.093 -9.998 -11.415 1.00 90.31 82 GLY A C 1
ATOM 652 O O . GLY A 1 82 ? 2.118 -8.909 -10.847 1.00 90.31 82 GLY A O 1
ATOM 653 N N . LYS A 1 83 ? 0.986 -10.744 -11.486 1.00 93.56 83 LYS A N 1
ATOM 654 C CA . LYS A 1 83 ? -0.303 -10.363 -10.900 1.00 93.56 83 LYS A CA 1
ATOM 655 C C . LYS A 1 83 ? -0.405 -10.857 -9.462 1.00 93.56 83 LYS A C 1
ATOM 657 O O . LYS A 1 83 ? -0.389 -12.062 -9.216 1.00 93.56 83 LYS A O 1
ATOM 662 N N . HIS A 1 84 ? -0.626 -9.935 -8.534 1.00 92.12 84 HIS A N 1
ATOM 663 C CA . HIS A 1 84 ? -0.783 -10.227 -7.112 1.00 92.12 84 HIS A CA 1
ATOM 664 C C . HIS A 1 84 ? -2.156 -9.791 -6.616 1.00 92.12 84 HIS A C 1
ATOM 666 O O . HIS A 1 84 ? -2.760 -8.855 -7.135 1.00 92.12 84 HIS A O 1
ATOM 672 N N . LYS A 1 85 ? -2.673 -10.472 -5.593 1.00 91.94 85 LYS A N 1
ATOM 673 C CA . LYS A 1 85 ? -3.851 -9.989 -4.862 1.00 91.94 85 LYS A CA 1
ATOM 674 C C . LYS A 1 85 ? -3.403 -8.967 -3.827 1.00 91.94 85 LYS A C 1
ATOM 676 O O . LYS A 1 85 ? -2.371 -9.164 -3.184 1.00 91.94 85 LYS A O 1
ATOM 681 N N . VAL A 1 86 ? -4.202 -7.920 -3.633 1.00 90.88 86 VAL A N 1
ATOM 682 C CA . VAL A 1 86 ? -3.961 -6.948 -2.564 1.00 90.88 86 VAL A CA 1
ATOM 683 C C . VAL A 1 86 ? -3.917 -7.679 -1.223 1.00 90.88 86 VAL A C 1
ATOM 685 O O . VAL A 1 86 ? -4.783 -8.499 -0.901 1.00 90.88 86 VAL A O 1
ATOM 688 N N . ALA A 1 87 ? -2.867 -7.409 -0.454 1.00 87.62 87 ALA A N 1
ATOM 689 C CA . ALA A 1 87 ? -2.654 -8.038 0.834 1.00 87.62 87 ALA A CA 1
ATOM 690 C C . ALA A 1 87 ? -3.701 -7.579 1.854 1.00 87.62 87 ALA A C 1
ATOM 692 O O . ALA A 1 87 ? -4.264 -6.487 1.768 1.00 87.62 87 ALA A O 1
ATOM 693 N N . ARG A 1 88 ? -3.959 -8.430 2.850 1.00 91.69 88 ARG A N 1
ATOM 694 C CA . ARG A 1 88 ? -4.870 -8.096 3.948 1.00 91.69 88 ARG A CA 1
ATOM 695 C C . ARG A 1 88 ? -4.256 -6.969 4.772 1.00 91.69 88 ARG A C 1
ATOM 697 O O . ARG A 1 88 ? -3.118 -7.094 5.221 1.00 91.69 88 ARG A O 1
ATOM 704 N N . ILE A 1 89 ? -5.027 -5.916 5.009 1.00 92.06 89 ILE A N 1
ATOM 705 C CA . ILE A 1 89 ? -4.611 -4.793 5.844 1.00 92.06 89 ILE A CA 1
ATOM 706 C C . ILE A 1 89 ? -5.080 -5.067 7.269 1.00 92.06 89 ILE A C 1
ATOM 708 O O . ILE A 1 89 ? -6.267 -5.275 7.512 1.00 92.06 89 ILE A O 1
ATOM 712 N N . LYS A 1 90 ? -4.155 -5.082 8.221 1.00 93.38 90 LYS A N 1
ATOM 713 C CA . LYS A 1 90 ? -4.444 -5.192 9.649 1.00 93.38 90 LYS A CA 1
ATOM 714 C C . LYS A 1 90 ? -4.478 -3.795 10.252 1.00 93.38 90 LYS A C 1
ATOM 716 O O . LYS A 1 90 ? -3.475 -3.091 10.198 1.00 93.38 90 LYS A O 1
ATOM 721 N N . ILE A 1 91 ? -5.595 -3.411 10.858 1.00 92.31 91 ILE A N 1
ATOM 722 C CA . ILE A 1 91 ? -5.675 -2.202 11.683 1.00 92.31 91 ILE A CA 1
ATOM 723 C C . ILE A 1 91 ? -5.652 -2.627 13.137 1.00 92.31 91 ILE A C 1
ATOM 725 O O . ILE A 1 91 ? -6.398 -3.510 13.550 1.00 92.31 91 ILE A O 1
ATOM 729 N N . LEU A 1 92 ? -4.772 -2.005 13.898 1.00 92.75 92 LEU A N 1
ATOM 730 C CA . LEU A 1 92 ? -4.488 -2.280 15.291 1.00 92.75 92 LEU A CA 1
ATOM 731 C C . LEU A 1 92 ? -4.673 -0.985 16.080 1.00 92.75 92 LEU A C 1
ATOM 733 O O . LEU A 1 92 ? -4.187 0.068 15.675 1.00 92.75 92 LEU A O 1
ATOM 737 N N . SER A 1 93 ? -5.308 -1.077 17.240 1.00 91.94 93 SER A N 1
ATOM 738 C CA . SER A 1 93 ? -5.286 -0.027 18.248 1.00 91.94 93 SER A CA 1
ATOM 739 C C . SER A 1 93 ? -4.587 -0.518 19.507 1.00 91.94 93 SER A C 1
ATOM 741 O O . SER A 1 93 ? -4.837 -1.632 19.973 1.00 91.94 93 SER A O 1
ATOM 743 N N . ARG A 1 94 ? -3.725 0.339 20.063 1.00 89.44 94 ARG A N 1
ATOM 744 C CA . ARG A 1 94 ? -3.069 0.136 21.365 1.00 89.44 94 ARG A CA 1
ATOM 745 C C . ARG A 1 94 ? -3.454 1.215 22.387 1.00 89.44 94 ARG A C 1
ATOM 747 O O . ARG A 1 94 ? -2.811 1.354 23.424 1.00 89.44 94 ARG A O 1
ATOM 754 N N . TYR A 1 95 ? -4.487 2.000 22.094 1.00 86.94 95 TYR A N 1
ATOM 755 C CA . TYR A 1 95 ? -4.943 3.097 22.943 1.00 86.94 95 TYR A CA 1
ATOM 756 C C . TYR A 1 95 ? -5.648 2.576 24.212 1.00 86.94 95 TYR A C 1
ATOM 758 O O . TYR A 1 95 ? -6.415 1.620 24.104 1.00 86.94 95 TYR A O 1
ATOM 766 N N . PRO A 1 96 ? -5.489 3.198 25.398 1.00 84.69 96 PRO A N 1
ATOM 767 C CA . PRO A 1 96 ? -4.713 4.417 25.664 1.00 84.69 96 PRO A CA 1
ATOM 768 C C . PRO A 1 96 ? -3.246 4.197 26.058 1.00 84.69 96 PRO A C 1
ATOM 770 O O . PRO A 1 96 ? -2.403 5.008 25.694 1.00 84.69 96 PRO A O 1
ATOM 773 N N . PHE A 1 97 ? -2.920 3.117 26.775 1.00 85.56 97 PHE A N 1
ATOM 774 C CA . PHE A 1 97 ? -1.604 2.955 27.424 1.00 85.56 97 PHE A CA 1
ATOM 775 C C . PHE A 1 97 ? -0.670 1.933 26.761 1.00 85.56 97 PHE A C 1
ATOM 777 O O . PHE A 1 97 ? 0.384 1.621 27.304 1.00 85.56 97 PHE A O 1
ATOM 784 N N . GLY A 1 98 ? -1.045 1.333 25.633 1.00 84.12 98 GLY A N 1
ATOM 785 C CA . GLY A 1 98 ? -0.195 0.354 24.947 1.00 84.12 98 GLY A CA 1
ATOM 786 C C . GLY A 1 98 ? -0.183 -1.058 25.543 1.00 84.12 98 GLY A C 1
ATOM 787 O O . GLY A 1 98 ? 0.431 -1.954 24.957 1.00 84.12 98 GLY A O 1
ATOM 788 N N . LEU A 1 99 ? -0.863 -1.257 26.678 1.00 86.62 99 LEU A N 1
ATOM 789 C CA . LEU A 1 99 ? -0.869 -2.495 27.470 1.00 86.62 99 LEU A CA 1
ATOM 790 C C . LEU A 1 99 ? -1.620 -3.647 26.800 1.00 86.62 99 LEU A C 1
ATOM 792 O O . LEU A 1 99 ? -1.288 -4.809 27.008 1.00 86.62 99 LEU A O 1
ATOM 796 N N . MET A 1 100 ? -2.646 -3.315 26.021 1.00 85.94 100 MET A N 1
ATOM 797 C CA . MET A 1 100 ? -3.487 -4.259 25.294 1.00 85.94 100 MET A CA 1
ATOM 798 C C . MET A 1 100 ? -3.562 -3.842 23.829 1.00 85.94 100 MET A C 1
ATOM 800 O O . MET A 1 100 ? -3.165 -2.740 23.444 1.00 85.94 100 MET A O 1
ATOM 804 N N . SER A 1 101 ? -4.005 -4.763 22.986 1.00 89.25 101 SER A N 1
ATOM 805 C CA . SER A 1 101 ? -4.047 -4.579 21.542 1.00 89.25 101 SER A CA 1
ATOM 806 C C . SER A 1 101 ? -5.324 -5.181 20.993 1.00 89.25 101 SER A C 1
ATOM 808 O O . SER A 1 101 ? -5.568 -6.370 21.173 1.00 89.25 101 SER A O 1
ATOM 810 N N . VAL A 1 102 ? -6.116 -4.366 20.305 1.00 91.94 102 VAL A N 1
ATOM 811 C CA . VAL A 1 102 ? -7.304 -4.814 19.570 1.00 91.94 102 VAL A CA 1
ATOM 812 C C . VAL A 1 102 ? -7.028 -4.613 18.091 1.00 91.94 102 VAL A C 1
ATOM 814 O O . VAL A 1 102 ? -6.476 -3.586 17.701 1.00 91.94 102 VAL A O 1
ATOM 817 N N . TRP A 1 103 ? -7.371 -5.593 17.260 1.00 94.00 103 TRP A N 1
ATOM 818 C CA . TRP A 1 103 ? -7.132 -5.518 15.824 1.00 94.00 103 TRP A CA 1
ATOM 819 C C . TRP A 1 103 ? -8.329 -5.999 15.015 1.00 94.00 103 TRP A C 1
ATOM 821 O O . TRP A 1 103 ? -9.150 -6.783 15.483 1.00 94.00 103 TRP A O 1
ATOM 831 N N . SER A 1 104 ? -8.379 -5.550 13.769 1.00 92.44 104 SER A N 1
ATOM 832 C CA . SER A 1 104 ? -9.308 -6.013 12.748 1.00 92.44 104 SER A CA 1
ATOM 833 C C . SER A 1 104 ? -8.579 -6.138 11.412 1.00 92.44 104 SER A C 1
ATOM 835 O O . SER A 1 104 ? -7.522 -5.533 11.208 1.00 92.44 104 SER A O 1
ATOM 837 N N . TYR A 1 105 ? -9.130 -6.945 10.509 1.00 92.81 105 TYR A N 1
ATOM 838 C CA . TYR A 1 105 ? -8.605 -7.124 9.161 1.00 92.81 105 TYR A CA 1
ATOM 839 C C . TYR A 1 105 ? -9.560 -6.520 8.135 1.00 92.81 105 TYR A C 1
ATOM 841 O O . TYR A 1 105 ? -10.740 -6.858 8.098 1.00 92.81 105 TYR A O 1
ATOM 849 N N . CYS A 1 106 ? -9.015 -5.695 7.249 1.00 90.19 106 CYS A N 1
ATOM 850 C CA . CYS A 1 106 ? -9.676 -5.222 6.045 1.00 90.19 106 CYS A CA 1
ATOM 851 C C . CYS A 1 106 ? -9.113 -5.973 4.838 1.00 90.19 106 CYS A C 1
ATOM 853 O O . CYS A 1 106 ? -7.898 -6.059 4.640 1.00 90.19 106 CYS A O 1
ATOM 855 N N . ILE A 1 107 ? -10.007 -6.538 4.031 1.00 90.25 107 ILE A N 1
ATOM 856 C CA . ILE A 1 107 ? -9.654 -7.305 2.839 1.00 90.25 107 ILE A CA 1
ATOM 857 C C . ILE A 1 107 ? -10.314 -6.628 1.647 1.00 90.25 107 ILE A C 1
ATOM 859 O O . ILE A 1 107 ? -11.533 -6.479 1.613 1.00 90.25 107 ILE A O 1
ATOM 863 N N . PHE A 1 108 ? -9.505 -6.250 0.663 1.00 87.62 108 PHE A N 1
ATOM 864 C CA . PHE A 1 108 ? -9.984 -5.667 -0.583 1.00 87.62 108 PHE A CA 1
ATOM 865 C C . PHE A 1 108 ? -9.832 -6.701 -1.703 1.00 87.62 108 PHE A C 1
ATOM 867 O O . PHE A 1 108 ? -8.717 -7.170 -1.938 1.00 87.62 108 PHE A O 1
ATOM 874 N N . PRO A 1 109 ? -10.911 -7.083 -2.409 1.00 88.88 109 PRO A N 1
ATOM 875 C CA . PRO A 1 109 ? -10.860 -8.079 -3.478 1.00 88.88 109 PRO A CA 1
ATOM 876 C C . PRO A 1 109 ? -10.313 -7.475 -4.786 1.00 88.88 109 PRO A C 1
ATOM 878 O O . PRO A 1 109 ? -10.941 -7.568 -5.836 1.00 88.88 109 PRO A O 1
ATOM 881 N N . LYS A 1 110 ? -9.14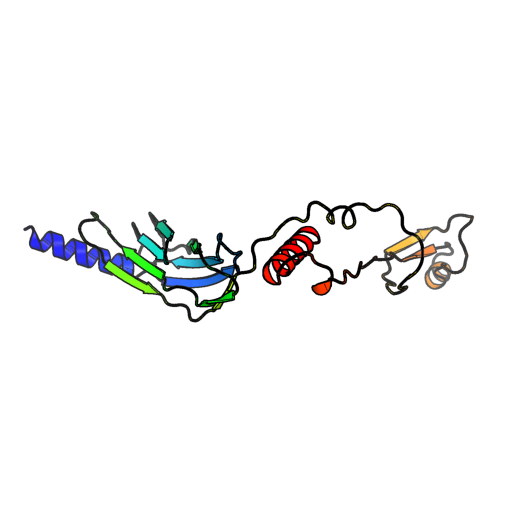4 -6.828 -4.726 1.00 89.56 110 LYS A N 1
ATOM 882 C CA . LYS A 1 110 ? -8.463 -6.213 -5.873 1.00 89.56 110 LYS A CA 1
ATOM 883 C C . LYS A 1 110 ? -7.171 -6.952 -6.209 1.00 89.56 110 LYS A C 1
ATOM 885 O O . LYS A 1 110 ? -6.577 -7.625 -5.365 1.00 89.56 110 LYS A O 1
ATOM 890 N N . SER A 1 111 ? -6.769 -6.849 -7.470 1.00 92.56 111 SER A N 1
ATOM 891 C CA . SER A 1 111 ? -5.478 -7.336 -7.956 1.00 92.56 111 SER A CA 1
ATOM 892 C C . SER A 1 111 ? -4.619 -6.151 -8.369 1.00 92.56 111 SER A C 1
ATOM 894 O O . SER A 1 111 ? -5.162 -5.161 -8.845 1.00 92.56 111 SER A O 1
ATOM 896 N N . VAL A 1 112 ? -3.313 -6.290 -8.196 1.00 93.19 112 VAL A N 1
ATOM 897 C CA . VAL A 1 112 ? -2.284 -5.321 -8.579 1.00 93.19 112 VAL A CA 1
ATOM 898 C C . VAL A 1 112 ? -1.264 -6.009 -9.470 1.00 93.19 112 VAL A C 1
ATOM 900 O O . VAL A 1 112 ? -1.035 -7.220 -9.338 1.00 93.19 112 VAL A O 1
ATOM 903 N N . TYR A 1 113 ? -0.663 -5.250 -10.373 1.00 93.06 113 TYR A N 1
ATOM 904 C CA . TYR A 1 113 ? 0.387 -5.736 -11.252 1.00 93.06 113 TYR A CA 1
ATOM 905 C C . TYR A 1 113 ? 1.736 -5.200 -10.793 1.00 93.06 113 TYR A C 1
ATOM 907 O O . TYR A 1 113 ? 1.887 -4.033 -10.439 1.00 93.06 113 TYR A O 1
ATOM 915 N N . ILE A 1 114 ? 2.716 -6.097 -10.762 1.00 93.44 114 ILE A N 1
ATOM 916 C CA . ILE A 1 114 ? 4.113 -5.764 -10.528 1.00 93.44 114 ILE A CA 1
ATOM 917 C C . ILE A 1 114 ? 4.837 -5.895 -11.860 1.00 93.44 114 ILE A C 1
ATOM 919 O O . ILE A 1 114 ? 4.878 -6.984 -12.440 1.00 93.44 114 ILE A O 1
ATOM 923 N N . TYR A 1 115 ? 5.374 -4.777 -12.333 1.00 90.88 115 TYR A N 1
ATOM 924 C CA . TYR A 1 115 ? 6.167 -4.656 -13.549 1.00 90.88 115 TYR A CA 1
ATOM 925 C C . TYR A 1 115 ? 7.642 -4.987 -13.273 1.00 90.88 115 TYR A C 1
ATOM 927 O O . TYR A 1 115 ? 8.098 -4.874 -12.132 1.00 90.88 115 TYR A O 1
ATOM 935 N N . PRO A 1 116 ? 8.404 -5.431 -14.287 1.00 89.50 116 PRO A N 1
ATOM 936 C CA . PRO A 1 116 ? 9.827 -5.713 -14.121 1.00 89.50 116 PRO A CA 1
ATOM 937 C C . PRO A 1 116 ? 10.607 -4.447 -13.742 1.00 89.50 116 PRO A C 1
ATOM 939 O O . PRO A 1 116 ? 10.216 -3.336 -14.096 1.00 89.50 116 PRO A O 1
ATOM 942 N N . THR A 1 117 ? 11.729 -4.611 -13.036 1.00 88.19 117 THR A N 1
ATOM 943 C CA . THR A 1 117 ? 12.607 -3.473 -12.716 1.00 88.19 117 THR A CA 1
ATOM 944 C C . THR A 1 117 ? 13.202 -2.905 -14.011 1.00 88.19 117 THR A C 1
ATOM 946 O O . THR A 1 117 ? 13.821 -3.681 -14.744 1.00 88.19 117 THR A O 1
ATOM 949 N N . PRO A 1 118 ? 13.074 -1.596 -14.303 1.00 85.75 118 PRO A N 1
ATOM 950 C CA . PRO A 1 118 ? 13.697 -0.992 -15.475 1.00 85.75 118 PRO A CA 1
ATOM 951 C C . PRO A 1 118 ? 15.214 -1.201 -15.465 1.00 85.75 118 PRO A C 1
ATOM 953 O O . PRO A 1 118 ? 15.889 -0.859 -14.493 1.00 85.75 118 PRO A O 1
ATOM 956 N N . LEU A 1 119 ? 15.753 -1.758 -16.550 1.00 85.38 119 LEU A N 1
ATOM 957 C CA . LEU A 1 119 ? 17.194 -1.925 -16.747 1.00 85.38 119 LEU A CA 1
ATOM 958 C C . LEU A 1 119 ? 17.646 -1.019 -17.891 1.00 85.38 119 LEU A C 1
ATOM 960 O O . LEU A 1 119 ? 17.227 -1.197 -19.035 1.00 85.38 119 LEU A O 1
ATOM 964 N N . ALA A 1 120 ? 18.519 -0.058 -17.591 1.00 78.75 120 ALA A N 1
ATOM 965 C CA . ALA A 1 120 ? 19.069 0.838 -18.602 1.00 78.75 120 ALA A CA 1
ATOM 966 C C . ALA A 1 120 ? 20.004 0.079 -19.558 1.00 78.75 120 ALA A C 1
ATOM 968 O O . ALA A 1 120 ? 20.873 -0.675 -19.116 1.00 78.75 120 ALA A O 1
ATOM 969 N N . ILE A 1 121 ? 19.856 0.305 -20.866 1.00 73.62 121 ILE A N 1
ATOM 970 C CA . ILE A 1 121 ? 20.817 -0.170 -21.867 1.00 73.62 121 ILE A CA 1
ATOM 971 C C . ILE A 1 121 ? 21.882 0.913 -22.052 1.00 73.62 121 ILE A C 1
ATOM 973 O O . ILE A 1 121 ? 21.590 2.015 -22.510 1.00 73.62 121 ILE A O 1
ATOM 977 N N . THR A 1 122 ? 23.139 0.595 -21.751 1.00 64.88 122 THR A N 1
ATOM 978 C CA . THR A 1 122 ? 24.269 1.523 -21.925 1.00 64.88 122 THR A CA 1
ATOM 979 C C . THR A 1 122 ? 24.608 1.811 -23.394 1.00 64.88 122 THR A C 1
ATOM 981 O O . THR A 1 122 ? 25.214 2.840 -23.681 1.00 64.88 122 THR A O 1
ATOM 984 N N . SER A 1 123 ? 24.203 0.948 -24.332 1.00 56.44 123 SER A N 1
ATOM 985 C CA . SER A 1 123 ? 24.535 1.040 -25.763 1.00 56.44 123 SER A CA 1
ATOM 986 C C . SER A 1 123 ? 23.417 1.541 -26.695 1.00 56.44 123 SER A C 1
ATOM 988 O O . SER A 1 123 ? 23.744 2.006 -27.782 1.00 56.44 123 SER A O 1
ATOM 990 N N . HIS A 1 124 ? 22.134 1.518 -26.304 1.00 50.25 124 HIS A N 1
ATOM 991 C CA . HIS A 1 124 ? 21.010 1.882 -27.195 1.00 50.25 124 HIS A CA 1
ATOM 992 C C . HIS A 1 124 ? 20.178 3.092 -26.752 1.00 50.25 124 HIS A C 1
ATOM 994 O O . HIS A 1 124 ? 19.346 3.566 -27.521 1.00 50.25 124 HIS A O 1
ATOM 1000 N N . CYS A 1 125 ? 20.451 3.690 -25.587 1.00 46.12 125 CYS A N 1
ATOM 1001 C CA . CYS A 1 125 ? 19.809 4.958 -25.212 1.00 46.12 125 CYS A CA 1
ATOM 1002 C C . CYS A 1 125 ? 20.253 6.161 -26.071 1.00 46.12 125 CYS A C 1
ATOM 1004 O O . CYS A 1 125 ? 19.722 7.252 -25.895 1.00 46.12 125 CYS A O 1
ATOM 1006 N N . LYS A 1 126 ? 21.202 5.991 -27.006 1.00 43.09 126 LYS A N 1
ATOM 1007 C CA . LYS A 1 126 ? 21.686 7.086 -27.861 1.00 43.09 126 LYS A CA 1
ATOM 1008 C C . LYS A 1 126 ? 20.803 7.423 -29.065 1.00 43.09 126 LYS A C 1
ATOM 1010 O O . LYS A 1 126 ? 21.001 8.490 -29.623 1.00 43.09 126 LYS A O 1
ATOM 1015 N N . SER A 1 127 ? 19.816 6.604 -29.430 1.00 45.25 127 SER A N 1
ATOM 1016 C CA . SER A 1 127 ? 19.002 6.880 -30.634 1.00 45.25 127 SER A CA 1
ATOM 1017 C C . SER A 1 127 ? 17.563 7.317 -30.364 1.00 45.25 127 SER A C 1
ATOM 1019 O O . SER A 1 127 ? 16.837 7.590 -31.310 1.00 45.25 127 SER A O 1
ATOM 1021 N N . PHE A 1 128 ? 17.141 7.441 -29.101 1.00 47.72 128 PHE A N 1
ATOM 1022 C CA . PHE A 1 128 ? 15.800 7.963 -28.787 1.00 47.72 128 PHE A CA 1
ATOM 1023 C C . PHE A 1 128 ? 15.801 9.424 -28.319 1.00 47.72 128 PHE A C 1
ATOM 1025 O O . PHE A 1 128 ? 14.769 10.085 -28.420 1.00 47.72 128 PHE A O 1
ATOM 1032 N N . SER A 1 129 ? 16.941 9.954 -27.855 1.00 43.50 129 SER A N 1
ATOM 1033 C CA . SER A 1 129 ? 17.058 11.359 -27.432 1.00 43.50 129 SER A CA 1
ATOM 1034 C C . SER A 1 129 ? 17.829 12.252 -28.400 1.00 43.50 129 SER A C 1
ATOM 1036 O O . SER A 1 129 ? 17.707 13.470 -28.294 1.00 43.50 129 SER A O 1
ATOM 1038 N N . ASP A 1 130 ? 18.636 11.693 -29.306 1.00 36.94 130 ASP A N 1
ATOM 1039 C CA . ASP A 1 130 ? 19.493 12.503 -30.172 1.00 36.94 130 ASP A CA 1
ATOM 1040 C C . ASP A 1 130 ? 18.853 12.652 -31.550 1.00 36.94 130 ASP A C 1
ATOM 1042 O O . ASP A 1 130 ? 18.988 11.825 -32.449 1.00 36.94 130 ASP A O 1
ATOM 1046 N N . GLY A 1 131 ? 18.085 13.730 -31.689 1.00 47.88 131 GLY A N 1
ATOM 1047 C CA . GLY A 1 131 ? 17.705 14.242 -32.989 1.00 47.88 131 GLY A CA 1
ATOM 1048 C C . GLY A 1 131 ? 18.946 14.779 -33.682 1.00 47.88 131 GLY A C 1
ATOM 1049 O O . GLY A 1 131 ? 19.271 15.952 -33.510 1.00 47.88 131 GLY A O 1
ATOM 1050 N N . LYS A 1 132 ? 19.621 13.933 -34.457 1.00 42.44 132 LYS A N 1
ATOM 1051 C CA . LYS A 1 132 ? 20.420 14.333 -35.614 1.00 42.44 132 LYS A CA 1
ATOM 1052 C C . LYS A 1 132 ? 20.759 13.113 -36.454 1.00 42.44 132 LYS A C 1
ATOM 1054 O O . LYS A 1 132 ? 21.344 12.159 -35.964 1.00 42.44 132 LYS A O 1
ATOM 1059 N N . ASP A 1 133 ? 20.391 13.249 -37.719 1.00 43.59 133 ASP A N 1
ATOM 1060 C CA . ASP A 1 133 ? 20.816 12.439 -38.848 1.00 43.59 133 ASP A CA 1
ATOM 1061 C C . ASP A 1 133 ? 20.288 11.003 -38.862 1.00 43.59 133 ASP A C 1
ATOM 1063 O O . ASP A 1 133 ? 20.947 10.069 -38.433 1.00 43.59 133 ASP A O 1
ATOM 1067 N N . GLU A 1 134 ? 19.104 10.837 -39.454 1.00 35.19 134 GLU A N 1
ATOM 1068 C CA . GLU A 1 134 ? 18.996 10.027 -40.668 1.00 35.19 134 GLU A CA 1
ATOM 1069 C C . GLU A 1 134 ? 17.753 10.437 -41.477 1.00 35.19 134 GLU A C 1
ATOM 1071 O O . GLU A 1 134 ? 16.684 10.766 -40.967 1.00 35.19 134 GLU A O 1
ATOM 1076 N N . THR A 1 135 ? 18.002 10.560 -42.769 1.00 37.00 135 THR A N 1
ATOM 1077 C CA . THR A 1 135 ? 17.233 11.189 -43.839 1.00 37.00 135 THR A CA 1
ATOM 1078 C C . THR A 1 135 ? 15.933 10.466 -44.199 1.00 37.00 135 THR A C 1
ATOM 1080 O O . THR A 1 135 ? 15.910 9.244 -44.215 1.00 37.00 135 THR A O 1
ATOM 1083 N N . GLU A 1 136 ? 14.917 11.260 -44.578 1.00 42.81 136 GLU A N 1
ATOM 1084 C CA . GLU A 1 136 ? 13.922 11.008 -45.645 1.00 42.81 136 GLU A CA 1
ATOM 1085 C C . GLU A 1 136 ? 13.424 9.552 -45.770 1.00 42.81 136 GLU A C 1
ATOM 1087 O O . GLU A 1 136 ? 14.101 8.683 -46.296 1.00 42.81 136 GLU A O 1
ATOM 1092 N N . THR A 1 137 ? 12.198 9.170 -45.430 1.00 38.78 137 THR A N 1
ATOM 1093 C CA . THR A 1 137 ? 10.941 9.594 -46.054 1.00 38.78 137 THR A CA 1
ATOM 1094 C C . THR A 1 137 ? 9.851 8.783 -45.356 1.00 38.78 137 THR A C 1
ATOM 1096 O O . THR A 1 137 ? 9.848 7.570 -45.474 1.00 38.78 137 THR A O 1
ATOM 1099 N N . ASP A 1 138 ? 8.951 9.434 -44.628 1.00 35.25 138 ASP A N 1
ATOM 1100 C CA . ASP A 1 138 ? 7.557 8.992 -44.502 1.00 35.25 138 ASP A CA 1
ATOM 1101 C C . ASP A 1 138 ? 6.768 10.138 -43.878 1.00 35.25 138 ASP A C 1
ATOM 1103 O O . ASP A 1 138 ? 6.470 10.218 -42.687 1.00 35.25 138 ASP A O 1
ATOM 1107 N N . SER A 1 139 ? 6.481 11.114 -44.737 1.00 35.16 139 SER A N 1
ATOM 1108 C CA . SER A 1 139 ? 5.540 12.178 -44.442 1.00 35.16 139 SER A CA 1
ATOM 1109 C C . SER A 1 139 ? 4.138 11.574 -44.360 1.00 35.16 139 SER A C 1
ATOM 1111 O O . SER A 1 139 ? 3.415 11.533 -45.361 1.00 35.16 139 SER A O 1
ATOM 1113 N N . ILE A 1 140 ? 3.726 11.129 -43.174 1.00 41.19 140 ILE A N 1
ATOM 1114 C CA . ILE A 1 140 ? 2.311 10.904 -42.872 1.00 41.19 140 ILE A CA 1
ATOM 1115 C C . ILE A 1 140 ? 1.652 12.289 -42.802 1.00 41.19 140 ILE A C 1
ATOM 1117 O O . ILE A 1 140 ? 1.512 12.915 -41.754 1.00 41.19 140 ILE A O 1
ATOM 1121 N N . LYS A 1 141 ? 1.293 12.811 -43.979 1.00 41.25 141 LYS A N 1
ATOM 1122 C CA . LYS A 1 141 ? 0.439 13.989 -44.140 1.00 41.25 141 LYS A CA 1
ATOM 1123 C C . LYS A 1 141 ? -0.945 13.642 -43.612 1.00 41.25 141 LYS A C 1
ATOM 1125 O O . LYS A 1 141 ? -1.710 12.966 -44.296 1.00 41.25 141 LYS A O 1
ATOM 1130 N N . GLY A 1 142 ? -1.269 14.112 -42.413 1.00 43.31 142 GLY A N 1
ATOM 1131 C CA . GLY A 1 142 ? -2.544 13.748 -41.808 1.00 43.31 142 GLY A CA 1
ATOM 1132 C C . GLY A 1 142 ? -2.958 14.507 -40.556 1.00 43.31 142 GLY A C 1
ATOM 1133 O O . GLY A 1 142 ? -3.740 13.958 -39.795 1.00 43.31 142 GLY A O 1
ATOM 1134 N N . SER A 1 143 ? -2.502 15.739 -40.324 1.00 44.25 143 SER A N 1
ATOM 1135 C CA . SER A 1 143 ? -3.224 16.627 -39.405 1.00 44.25 143 SER A CA 1
ATOM 1136 C C . SER A 1 143 ? -3.414 17.991 -40.048 1.00 44.25 143 SER A C 1
ATOM 1138 O O . SER A 1 143 ? -2.460 18.641 -40.466 1.00 44.25 143 SER A O 1
ATOM 1140 N N . ASN A 1 144 ? -4.679 18.376 -40.201 1.00 46.06 144 ASN A N 1
ATOM 1141 C CA . ASN A 1 144 ? -5.106 19.622 -40.827 1.00 46.06 144 ASN A CA 1
ATOM 1142 C C . ASN A 1 144 ? -5.769 20.519 -39.775 1.00 46.06 144 ASN A C 1
ATOM 1144 O O . ASN A 1 144 ? -6.792 21.156 -40.047 1.00 46.06 144 ASN A O 1
ATOM 1148 N N . ASP A 1 145 ? -5.211 20.528 -38.564 1.00 48.34 145 ASP A N 1
ATOM 1149 C CA . ASP A 1 145 ? -5.700 21.368 -37.485 1.00 48.34 145 ASP A CA 1
ATOM 1150 C C . ASP A 1 145 ? -5.276 22.815 -37.742 1.00 48.34 145 ASP A C 1
ATOM 1152 O O . ASP A 1 145 ? -4.114 23.162 -37.970 1.00 48.34 145 ASP A O 1
ATOM 1156 N N . PHE A 1 146 ? -6.293 23.663 -37.827 1.00 48.03 146 PHE A N 1
ATOM 1157 C CA . PHE A 1 146 ? -6.173 25.079 -38.123 1.00 48.03 146 PHE A CA 1
ATOM 1158 C C . PHE A 1 146 ? -5.445 25.794 -36.981 1.00 48.03 146 PHE A C 1
ATOM 1160 O O . PHE A 1 146 ? -5.933 25.794 -35.853 1.00 48.03 146 PHE A O 1
ATOM 1167 N N . TYR A 1 147 ? -4.305 26.416 -37.285 1.00 54.53 147 TYR A N 1
ATOM 1168 C CA . TYR A 1 147 ? -3.442 27.036 -36.281 1.00 54.53 147 TYR A CA 1
ATOM 1169 C C . TYR A 1 147 ? -3.697 28.543 -36.157 1.00 54.53 147 TYR A C 1
ATOM 1171 O O . TYR A 1 147 ? -4.022 29.036 -35.078 1.00 54.53 147 TYR A O 1
ATOM 1179 N N . ALA A 1 148 ? -3.607 29.286 -37.264 1.00 54.94 148 ALA A N 1
ATOM 1180 C CA . ALA A 1 148 ? -3.809 30.733 -37.273 1.00 54.94 148 ALA A CA 1
ATOM 1181 C C . ALA A 1 148 ? -4.140 31.264 -38.677 1.00 54.94 148 ALA A C 1
ATOM 1183 O O . ALA A 1 148 ? -3.987 30.576 -39.692 1.00 54.94 148 ALA A O 1
ATOM 1184 N N . ILE A 1 149 ? -4.598 32.517 -38.726 1.00 59.38 149 ILE A N 1
ATOM 1185 C CA . ILE A 1 149 ? -4.749 33.292 -39.959 1.00 59.38 149 ILE A CA 1
ATOM 1186 C C . ILE A 1 149 ? -3.771 34.462 -39.886 1.00 59.38 149 ILE A C 1
ATOM 1188 O O . ILE A 1 149 ? -3.913 35.315 -39.010 1.00 59.38 149 ILE A O 1
ATOM 1192 N N . ARG A 1 150 ? -2.803 34.507 -40.804 1.00 64.69 150 ARG A N 1
ATOM 1193 C CA . ARG A 1 150 ? -1.797 35.577 -40.896 1.00 64.69 150 ARG A CA 1
ATOM 1194 C C . ARG A 1 150 ? -1.974 36.380 -42.182 1.00 64.69 150 ARG A C 1
ATOM 1196 O O . ARG A 1 150 ? -2.457 35.847 -43.180 1.00 64.69 150 ARG A O 1
ATOM 1203 N N . GLU A 1 151 ? -1.565 37.646 -42.173 1.00 59.00 151 GLU A N 1
ATOM 1204 C CA . GLU A 1 151 ? -1.413 38.435 -43.399 1.00 59.00 151 GLU A CA 1
ATOM 1205 C C . GLU A 1 151 ? -0.332 37.824 -44.310 1.00 59.00 151 GLU A C 1
ATOM 1207 O O . GLU A 1 151 ? 0.726 37.385 -43.849 1.00 59.00 151 GLU A O 1
ATOM 1212 N N . HIS A 1 152 ? -0.637 37.751 -45.608 1.00 52.47 152 HIS A N 1
ATOM 1213 C CA . HIS A 1 152 ? 0.241 37.220 -46.653 1.00 52.47 152 HIS A CA 1
ATOM 1214 C C . HIS A 1 152 ? 1.483 38.098 -46.811 1.00 52.47 152 HIS A C 1
ATOM 1216 O O . HIS A 1 152 ? 1.377 39.318 -46.943 1.00 52.47 152 HIS A O 1
ATOM 1222 N N . GLN A 1 153 ? 2.660 37.473 -46.821 1.00 59.38 153 GLN A N 1
ATOM 1223 C CA . GLN A 1 153 ? 3.926 38.146 -47.108 1.00 59.38 153 GLN A CA 1
ATOM 1224 C C . GLN A 1 153 ? 4.391 37.816 -48.533 1.00 59.38 153 GLN A C 1
ATOM 1226 O O . GLN A 1 153 ? 4.287 36.679 -49.002 1.00 59.38 153 GLN A O 1
ATOM 1231 N N . SER A 1 154 ? 4.918 38.825 -49.232 1.00 48.50 154 SER A N 1
ATOM 1232 C CA . SER A 1 154 ? 5.396 38.700 -50.613 1.00 48.50 154 SER A CA 1
ATOM 1233 C C . SER A 1 154 ? 6.472 37.617 -50.742 1.00 48.50 154 SER A C 1
ATOM 1235 O O . SER A 1 154 ? 7.564 37.754 -50.199 1.00 48.50 154 SER A O 1
ATOM 1237 N N . GLY A 1 155 ? 6.154 36.555 -51.487 1.00 61.34 155 GLY A N 1
ATOM 1238 C CA . GLY A 1 155 ? 7.016 35.383 -51.696 1.00 61.34 155 GLY A CA 1
ATOM 1239 C C . GLY A 1 155 ? 6.324 34.047 -51.406 1.00 61.34 155 GLY A C 1
ATOM 1240 O O . GLY A 1 155 ? 6.804 33.003 -51.840 1.00 61.34 155 GLY A O 1
ATOM 1241 N N . GLU A 1 156 ? 5.176 34.060 -50.724 1.00 59.38 156 GLU A N 1
ATOM 1242 C CA . GLU A 1 156 ? 4.438 32.844 -50.366 1.00 59.38 156 GLU A CA 1
ATOM 1243 C C . GLU A 1 156 ? 3.437 32.401 -51.448 1.00 59.38 156 GLU A C 1
ATOM 1245 O O . GLU A 1 156 ? 2.750 33.216 -52.071 1.00 59.38 156 GLU A O 1
ATOM 1250 N N . SER A 1 157 ? 3.325 31.081 -51.648 1.00 54.97 157 SER A N 1
ATOM 1251 C CA . SER A 1 157 ? 2.454 30.469 -52.661 1.00 54.97 157 SER A CA 1
ATOM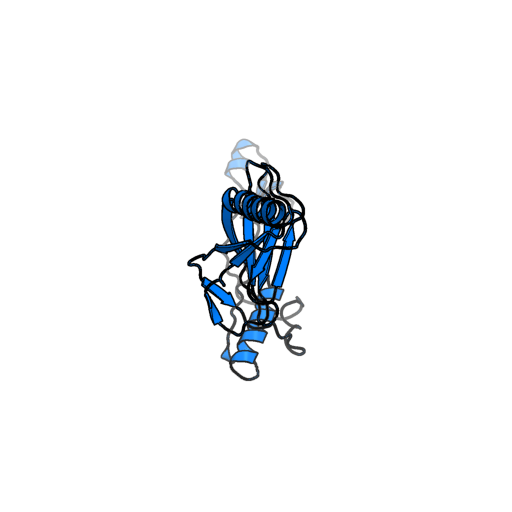 1252 C C . SER A 1 157 ? 0.965 30.756 -52.420 1.00 54.97 157 SER A C 1
ATOM 1254 O O . SER A 1 157 ? 0.413 30.453 -51.360 1.00 54.97 157 SER A O 1
ATOM 1256 N N . PHE A 1 158 ? 0.287 31.253 -53.461 1.00 59.53 158 PHE A N 1
ATOM 1257 C CA . PHE A 1 158 ? -1.137 31.622 -53.456 1.00 59.53 158 PHE A CA 1
ATOM 1258 C C . PHE A 1 158 ? -2.098 30.453 -53.164 1.00 59.53 158 PHE A C 1
ATOM 1260 O O . PHE A 1 158 ? -3.271 30.672 -52.867 1.00 59.53 158 PHE A O 1
ATOM 1267 N N . SER A 1 159 ? -1.617 29.204 -53.198 1.00 60.03 159 SER A N 1
ATOM 1268 C CA . SER A 1 159 ? -2.430 28.011 -52.925 1.00 60.03 159 SER A CA 1
ATOM 1269 C C . SER A 1 159 ? -2.956 27.927 -51.481 1.00 60.03 159 SER A C 1
ATOM 1271 O O . SER A 1 159 ? -3.823 27.098 -51.211 1.00 60.03 159 SER A O 1
ATOM 1273 N N . ARG A 1 160 ? -2.441 28.742 -50.548 1.00 58.22 160 ARG A N 1
ATOM 1274 C CA . ARG A 1 160 ? -2.794 28.709 -49.112 1.00 58.22 160 ARG A CA 1
ATOM 1275 C C . ARG A 1 160 ? -3.702 29.867 -48.661 1.00 58.22 160 ARG A C 1
ATOM 1277 O O . ARG A 1 160 ? -3.931 30.045 -47.463 1.00 58.22 160 ARG A O 1
ATOM 1284 N N . ILE A 1 161 ? -4.223 30.654 -49.605 1.00 61.69 161 ILE A N 1
ATOM 1285 C CA . ILE A 1 161 ? -5.049 31.836 -49.320 1.00 61.69 161 ILE A CA 1
ATOM 1286 C C . ILE A 1 161 ? -6.474 31.430 -48.941 1.00 61.69 161 ILE A C 1
ATOM 1288 O O . ILE A 1 161 ? -7.142 30.657 -49.630 1.00 61.69 161 ILE A O 1
ATOM 1292 N N . SER A 1 162 ? -6.975 32.010 -47.852 1.00 62.31 162 SER A N 1
ATOM 1293 C CA . SER A 1 162 ? -8.364 31.869 -47.430 1.00 62.31 162 SER A CA 1
ATOM 1294 C C . SER A 1 162 ? -9.262 32.829 -48.215 1.00 62.31 162 SER A C 1
ATOM 1296 O O . SER A 1 162 ? -9.597 33.926 -47.760 1.00 62.31 162 SER A O 1
ATOM 1298 N N . TRP A 1 163 ? -9.693 32.403 -49.406 1.00 64.62 163 TRP A N 1
ATOM 1299 C CA . TRP A 1 163 ? -10.548 33.200 -50.301 1.00 64.62 163 TRP A CA 1
ATOM 1300 C C . TRP A 1 163 ? -11.850 33.686 -49.643 1.00 64.62 163 TRP A C 1
ATOM 1302 O O . TRP A 1 163 ? -12.343 34.766 -49.961 1.00 64.62 163 TRP A O 1
ATOM 1312 N N . LYS A 1 164 ? -12.378 32.932 -48.666 1.00 66.06 164 LYS A N 1
ATOM 1313 C CA . LYS A 1 164 ? -13.583 33.303 -47.906 1.00 66.06 164 LYS A CA 1
ATOM 1314 C C . LYS A 1 164 ? -13.379 34.554 -47.046 1.00 66.06 164 LYS A C 1
ATOM 1316 O O . LYS A 1 164 ? -14.299 35.358 -46.924 1.00 66.06 164 LYS A O 1
ATOM 1321 N N . HIS A 1 165 ? -12.197 34.722 -46.453 1.00 60.34 165 HIS A N 1
ATOM 1322 C CA . HIS A 1 165 ? -11.872 35.936 -45.706 1.00 60.34 165 HIS A CA 1
ATOM 1323 C C . HIS A 1 165 ? -11.493 37.085 -46.644 1.00 60.34 165 HIS A C 1
ATOM 1325 O O . HIS A 1 165 ? -11.976 38.199 -46.450 1.00 60.34 165 HIS A O 1
ATOM 1331 N N . TYR A 1 166 ? -10.742 36.796 -47.711 1.00 57.44 166 TYR A N 1
ATOM 1332 C CA . TYR A 1 166 ? -10.370 37.783 -48.727 1.00 57.44 166 TYR A CA 1
ATOM 1333 C C . TYR A 1 166 ? -11.589 38.500 -49.330 1.00 57.44 166 TYR A C 1
ATOM 1335 O O . TYR A 1 166 ? -11.612 39.726 -49.409 1.00 57.44 166 TYR A O 1
ATOM 1343 N N . ALA A 1 167 ? -12.651 37.760 -49.664 1.00 64.31 167 ALA A N 1
ATOM 1344 C CA . ALA A 1 167 ? -13.876 38.333 -50.225 1.00 64.31 167 ALA A CA 1
ATOM 1345 C C . ALA A 1 167 ? -14.594 39.325 -49.286 1.00 64.31 167 ALA A C 1
ATOM 1347 O O . ALA A 1 167 ? -15.376 40.148 -49.756 1.00 64.31 167 ALA A O 1
ATOM 1348 N N . LYS A 1 168 ? -14.350 39.251 -47.969 1.00 62.88 168 LYS A N 1
ATOM 1349 C CA . LYS A 1 168 ? -15.022 40.087 -46.965 1.00 62.88 168 LYS A CA 1
ATOM 1350 C C . LYS A 1 168 ? -14.171 41.264 -46.487 1.00 62.88 168 LYS A C 1
ATOM 1352 O O . LYS A 1 168 ? -14.732 42.310 -46.184 1.00 62.88 168 LYS A O 1
ATOM 1357 N N . THR A 1 169 ? -12.853 41.101 -46.390 1.00 63.22 169 THR A N 1
ATOM 1358 C CA . THR A 1 169 ? -11.952 42.121 -45.820 1.00 63.22 169 THR A CA 1
ATOM 1359 C C . THR A 1 169 ? -10.968 42.713 -46.827 1.00 63.22 169 THR A C 1
ATOM 1361 O O . THR A 1 169 ? -10.241 43.630 -46.469 1.00 63.22 169 THR A O 1
ATOM 1364 N N . GLN A 1 170 ? -10.931 42.209 -48.070 1.00 64.12 170 GLN A N 1
ATOM 1365 C CA . GLN A 1 170 ? -9.967 42.584 -49.120 1.00 64.12 170 GLN A CA 1
ATOM 1366 C C . GLN A 1 170 ? -8.485 42.444 -48.717 1.00 64.12 170 GLN A C 1
ATOM 1368 O O . GLN A 1 170 ? -7.599 42.946 -49.404 1.00 64.12 170 GLN A O 1
ATOM 1373 N N . GLN A 1 171 ? -8.199 41.720 -47.634 1.00 64.12 171 GLN A N 1
ATOM 1374 C CA . GLN A 1 171 ? -6.847 41.445 -47.159 1.00 64.12 171 GLN A CA 1
ATOM 1375 C C . GLN A 1 171 ? -6.464 40.001 -47.482 1.00 64.12 171 GLN A C 1
ATOM 1377 O O . GLN A 1 171 ? -7.250 39.071 -47.268 1.00 64.12 171 GLN A O 1
ATOM 1382 N N . PHE A 1 172 ? -5.256 39.805 -48.014 1.00 57.88 172 PHE A N 1
ATOM 1383 C CA . PHE A 1 172 ? -4.721 38.478 -48.297 1.00 57.88 172 PHE A CA 1
ATOM 1384 C C . PHE A 1 172 ? -4.344 37.792 -46.986 1.00 57.88 172 PHE A C 1
ATOM 1386 O O . PHE A 1 172 ? -3.361 38.149 -46.343 1.00 57.88 172 PHE A O 1
ATOM 1393 N N . LEU A 1 173 ? -5.155 36.814 -46.590 1.00 59.16 173 LEU A N 1
ATOM 1394 C CA . LEU A 1 173 ? -4.995 36.065 -45.352 1.00 59.16 173 LEU A CA 1
ATOM 1395 C C . LEU A 1 173 ? -4.663 34.599 -45.663 1.00 59.16 173 LEU A C 1
ATOM 1397 O O . LEU A 1 173 ? -5.402 33.928 -46.392 1.00 59.16 173 LEU A O 1
ATOM 1401 N N . VAL A 1 174 ? -3.555 34.103 -45.115 1.00 60.50 174 VAL A N 1
ATOM 1402 C CA . VAL A 1 174 ? -3.043 32.740 -45.310 1.00 60.50 174 VAL A CA 1
ATOM 1403 C C . VAL A 1 174 ? -3.470 31.863 -44.140 1.00 60.50 174 VAL A C 1
ATOM 1405 O O . VAL A 1 174 ? -3.372 32.267 -42.980 1.00 60.50 174 VAL A O 1
ATOM 1408 N N . LYS A 1 175 ? -3.969 30.661 -44.450 1.00 60.25 175 LYS A N 1
ATOM 1409 C CA . LYS A 1 175 ? -4.331 29.654 -43.449 1.00 60.25 175 LYS A CA 1
ATOM 1410 C C . LYS A 1 175 ? -3.080 28.852 -43.082 1.00 60.25 175 LYS A C 1
ATOM 1412 O O . LYS A 1 175 ? -2.579 28.096 -43.915 1.00 60.25 175 LYS A O 1
ATOM 1417 N N . GLU A 1 176 ? -2.580 29.022 -41.863 1.00 57.69 176 GLU A N 1
ATOM 1418 C CA . GLU A 1 176 ? -1.490 28.202 -41.331 1.00 57.69 176 GLU A CA 1
ATOM 1419 C C . GLU A 1 176 ? -2.059 26.931 -40.693 1.00 57.69 176 GLU A C 1
ATOM 1421 O O . GLU A 1 176 ? -3.035 26.967 -39.935 1.00 57.69 176 GLU A O 1
ATOM 1426 N N . PHE A 1 177 ? -1.449 25.801 -41.032 1.00 57.59 177 PHE A N 1
ATOM 1427 C CA . PHE A 1 177 ? -1.745 24.493 -40.461 1.00 57.59 177 PHE A CA 1
ATOM 1428 C C . PHE A 1 177 ? -0.514 24.050 -39.677 1.00 57.59 177 PHE A C 1
ATOM 1430 O O . PHE A 1 177 ? 0.596 24.110 -40.207 1.00 57.59 177 PHE A O 1
ATOM 1437 N N . SER A 1 178 ? -0.696 23.642 -38.424 1.00 50.34 178 SER A N 1
ATOM 1438 C CA . SER A 1 178 ? 0.386 23.068 -37.627 1.00 50.34 178 SER A CA 1
ATOM 1439 C C . SER A 1 178 ? 0.475 21.573 -37.906 1.00 50.34 178 SER A C 1
ATOM 1441 O O . SER A 1 178 ? -0.482 20.841 -37.658 1.00 50.34 178 SER A O 1
ATOM 1443 N N . GLU A 1 179 ? 1.623 21.108 -38.391 1.00 55.34 179 GLU A N 1
ATOM 1444 C CA . GLU A 1 179 ? 1.915 19.678 -38.457 1.00 55.34 179 GLU A CA 1
ATOM 1445 C C . GLU A 1 179 ? 2.234 19.180 -37.044 1.00 55.34 179 GLU A C 1
ATOM 1447 O O . GLU A 1 179 ? 3.322 19.398 -36.509 1.00 55.34 179 GLU A O 1
ATOM 1452 N N . SER A 1 180 ? 1.266 18.529 -36.402 1.00 49.00 180 SER A N 1
ATOM 1453 C CA . SER A 1 180 ? 1.530 17.753 -35.195 1.00 49.00 180 SER A CA 1
ATOM 1454 C C . SER A 1 180 ? 2.208 16.447 -35.600 1.00 49.00 180 SER A C 1
ATOM 1456 O O . SER A 1 180 ? 1.546 15.498 -36.017 1.00 49.00 180 SER A O 1
ATOM 1458 N N . TYR A 1 181 ? 3.535 16.400 -35.489 1.00 5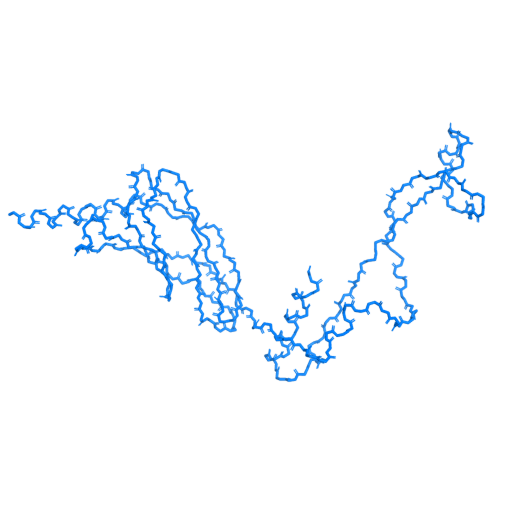6.75 181 TYR A N 1
ATOM 1459 C CA . TYR A 1 181 ? 4.293 15.160 -35.627 1.00 56.75 181 TYR A CA 1
ATOM 1460 C C . TYR A 1 181 ? 3.959 14.242 -34.447 1.00 56.75 181 TYR A C 1
ATOM 1462 O O . TYR A 1 181 ? 4.500 14.399 -33.352 1.00 56.75 181 TYR A O 1
ATOM 1470 N N . SER A 1 182 ? 3.058 13.286 -34.664 1.00 54.47 182 SER A N 1
ATOM 1471 C CA . SER A 1 182 ? 2.956 12.120 -33.788 1.00 54.47 182 SER A CA 1
ATOM 1472 C C . SER A 1 182 ? 4.078 11.173 -34.196 1.00 54.47 182 SER A C 1
ATOM 1474 O O . SER A 1 182 ? 4.103 10.707 -35.332 1.00 54.47 182 SER A O 1
ATOM 1476 N N . ARG A 1 183 ? 5.066 10.967 -33.320 1.00 61.69 183 ARG A N 1
ATOM 1477 C CA . ARG A 1 183 ? 6.082 9.935 -33.548 1.00 61.69 183 ARG A CA 1
ATOM 1478 C C . ARG A 1 183 ? 5.503 8.603 -33.108 1.00 61.69 183 ARG A C 1
ATOM 1480 O O . ARG A 1 183 ? 5.239 8.417 -31.922 1.00 61.69 183 ARG A O 1
ATOM 1487 N N . ASP A 1 184 ? 5.350 7.696 -34.058 1.00 69.38 184 ASP A N 1
ATOM 1488 C CA . ASP A 1 184 ? 4.994 6.317 -33.769 1.00 69.38 184 ASP A CA 1
ATOM 1489 C C . ASP A 1 184 ? 6.260 5.561 -33.358 1.00 69.38 184 ASP A C 1
ATOM 1491 O O . ASP A 1 184 ? 7.187 5.383 -34.149 1.00 69.38 184 ASP A O 1
ATOM 1495 N N . TYR A 1 185 ? 6.318 5.131 -32.098 1.00 69.31 185 TYR A N 1
ATOM 1496 C CA . TYR A 1 185 ? 7.396 4.278 -31.609 1.00 69.31 185 TYR A CA 1
ATOM 1497 C C . TYR A 1 185 ? 6.953 2.816 -31.675 1.00 69.31 185 TYR A C 1
ATOM 1499 O O . TYR A 1 185 ? 6.064 2.392 -30.937 1.00 69.31 185 TYR A O 1
ATOM 1507 N N . ASN A 1 186 ? 7.591 2.039 -32.548 1.00 76.56 186 ASN A N 1
ATOM 1508 C CA . ASN A 1 186 ? 7.410 0.592 -32.606 1.00 76.56 186 ASN A CA 1
ATOM 1509 C C . ASN A 1 186 ? 8.504 -0.087 -31.780 1.00 76.56 186 ASN A C 1
ATOM 1511 O O . ASN A 1 186 ? 9.690 0.057 -32.072 1.00 76.56 186 ASN A O 1
ATOM 1515 N N . PHE A 1 187 ? 8.104 -0.831 -30.750 1.00 77.62 187 PHE A N 1
ATOM 1516 C CA . PHE A 1 187 ? 9.020 -1.577 -29.892 1.00 77.62 187 PHE A CA 1
ATOM 1517 C C . PHE A 1 187 ? 8.893 -3.072 -30.166 1.00 77.62 187 PHE A C 1
ATOM 1519 O O . PHE A 1 187 ? 7.815 -3.643 -30.004 1.00 77.62 187 PHE A O 1
ATOM 1526 N N . ASN A 1 188 ? 9.998 -3.713 -30.539 1.00 82.62 188 ASN A N 1
ATOM 1527 C CA . ASN A 1 188 ? 10.063 -5.157 -30.723 1.00 82.62 188 ASN A CA 1
ATOM 1528 C C . ASN A 1 188 ? 10.866 -5.804 -29.584 1.00 82.62 188 ASN A C 1
ATOM 1530 O O . ASN A 1 188 ? 11.929 -5.327 -29.186 1.00 82.62 188 ASN A O 1
ATOM 1534 N N . LEU A 1 189 ? 10.339 -6.902 -29.046 1.00 81.50 189 LEU A N 1
ATOM 1535 C CA . LEU A 1 189 ? 10.952 -7.650 -27.950 1.00 81.50 189 LEU A CA 1
ATOM 1536 C C . LEU A 1 189 ? 12.131 -8.511 -28.423 1.00 81.50 189 LEU A C 1
ATOM 1538 O O . LEU A 1 189 ? 13.041 -8.797 -27.642 1.00 81.50 189 LEU A O 1
ATOM 1542 N N . GLU A 1 190 ? 12.140 -8.924 -29.689 1.00 82.31 190 GLU A N 1
ATOM 1543 C CA . GLU A 1 190 ? 13.209 -9.759 -30.245 1.00 82.31 190 GLU A CA 1
ATOM 1544 C C . GLU A 1 190 ? 14.539 -9.008 -30.341 1.00 82.31 190 GLU A C 1
ATOM 1546 O O . GLU A 1 190 ? 15.578 -9.592 -30.025 1.00 82.31 190 GLU A O 1
ATOM 1551 N N . ASP A 1 191 ? 14.478 -7.707 -30.624 1.00 80.06 191 ASP A N 1
ATOM 1552 C CA . ASP A 1 191 ? 15.636 -6.828 -30.828 1.00 80.06 191 ASP A CA 1
ATOM 1553 C C . ASP A 1 191 ? 16.397 -6.511 -29.529 1.00 80.06 191 ASP A C 1
ATOM 1555 O O . ASP A 1 191 ? 17.508 -5.981 -29.554 1.00 80.06 191 ASP A O 1
ATOM 1559 N N . MET A 1 192 ? 15.820 -6.846 -28.371 1.00 79.94 192 MET A N 1
ATOM 1560 C CA . MET A 1 192 ? 16.447 -6.605 -27.075 1.00 79.94 192 MET A CA 1
ATOM 1561 C C . MET A 1 192 ? 17.425 -7.732 -26.701 1.00 79.94 192 MET A C 1
ATOM 1563 O O . MET A 1 192 ? 17.108 -8.916 -26.879 1.00 79.94 192 MET A O 1
ATOM 1567 N N . PRO A 1 193 ? 18.599 -7.400 -26.134 1.00 78.69 193 PRO A N 1
ATOM 1568 C CA . PRO A 1 193 ? 19.580 -8.389 -25.705 1.00 78.69 193 PRO A CA 1
ATOM 1569 C C . PRO A 1 193 ? 19.166 -9.097 -24.403 1.00 78.69 193 PRO A C 1
ATOM 1571 O O . PRO A 1 193 ? 18.490 -8.528 -23.546 1.00 78.69 193 PRO A O 1
ATOM 1574 N N . GLY A 1 194 ? 19.646 -10.331 -24.227 1.00 83.75 194 GLY A N 1
ATOM 1575 C CA . GLY A 1 194 ? 19.502 -11.105 -22.989 1.00 83.75 194 GLY A CA 1
ATOM 1576 C C . GLY A 1 194 ? 18.280 -12.027 -22.933 1.00 83.75 194 GLY A C 1
ATOM 1577 O O . GLY A 1 194 ? 17.603 -12.265 -23.934 1.00 83.75 194 GLY A O 1
ATOM 1578 N N . ASP A 1 195 ? 18.029 -12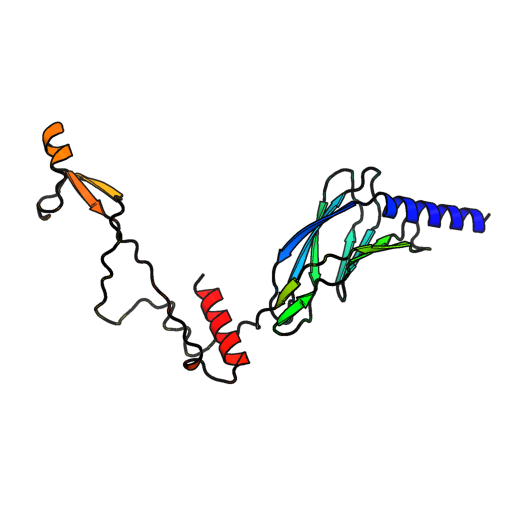.571 -21.741 1.00 87.62 195 ASP A N 1
ATOM 1579 C CA . ASP A 1 195 ? 16.882 -13.439 -21.462 1.00 87.62 195 ASP A CA 1
ATOM 1580 C C . ASP A 1 195 ? 15.554 -12.677 -21.536 1.00 87.62 195 ASP A C 1
ATOM 1582 O O . ASP A 1 195 ? 15.516 -11.450 -21.448 1.00 87.62 195 ASP A O 1
ATOM 1586 N N . PHE A 1 196 ? 14.442 -13.410 -21.627 1.00 86.38 196 PHE A N 1
ATOM 1587 C CA . PHE A 1 196 ? 13.092 -12.842 -21.723 1.00 86.38 196 PHE A CA 1
ATOM 1588 C C . PHE A 1 196 ? 12.794 -11.764 -20.662 1.00 86.38 196 PHE A C 1
ATOM 1590 O O . PHE A 1 196 ? 12.240 -10.716 -20.986 1.00 86.38 196 PHE A O 1
ATOM 1597 N N . GLU A 1 197 ? 13.210 -11.976 -19.411 1.00 87.38 197 GLU A N 1
ATOM 1598 C CA . GLU A 1 197 ? 13.033 -10.985 -18.339 1.00 87.38 197 GLU A CA 1
ATOM 1599 C C . GLU A 1 197 ? 13.864 -9.720 -18.550 1.00 87.38 197 GLU A C 1
ATOM 1601 O O . GLU A 1 197 ? 13.355 -8.613 -18.384 1.00 87.38 197 GLU A O 1
ATOM 1606 N N . ASN A 1 198 ? 15.119 -9.866 -18.975 1.00 85.88 198 ASN A N 1
ATOM 1607 C CA . ASN A 1 198 ? 15.990 -8.723 -19.236 1.00 85.88 198 ASN A CA 1
ATOM 1608 C C . ASN A 1 198 ? 15.460 -7.902 -20.416 1.00 85.88 198 ASN A C 1
ATOM 1610 O O . ASN A 1 198 ? 15.424 -6.675 -20.340 1.00 85.88 198 ASN A O 1
ATOM 1614 N N . LYS A 1 199 ? 14.955 -8.571 -21.462 1.00 88.50 199 LYS A N 1
ATOM 1615 C CA . LYS A 1 199 ? 14.282 -7.922 -22.595 1.00 88.50 199 LYS A CA 1
ATOM 1616 C C . LYS A 1 199 ? 13.094 -7.071 -22.133 1.00 88.50 199 LYS A C 1
ATOM 1618 O O . LYS A 1 199 ? 12.976 -5.915 -22.535 1.00 88.50 199 LYS A O 1
ATOM 1623 N N . LEU A 1 200 ? 12.248 -7.602 -21.245 1.00 87.75 200 LEU A N 1
ATOM 1624 C CA . LEU A 1 200 ? 11.114 -6.862 -20.677 1.00 87.75 200 LEU A CA 1
ATOM 1625 C C . LEU A 1 200 ? 11.553 -5.675 -19.809 1.00 87.75 200 LEU A C 1
ATOM 1627 O O . LEU A 1 200 ? 10.980 -4.592 -19.918 1.00 87.75 200 LEU A O 1
ATOM 1631 N N . SER A 1 201 ? 12.572 -5.851 -18.970 1.00 86.38 201 SER A N 1
ATOM 1632 C CA . SER A 1 201 ? 13.147 -4.772 -18.162 1.00 86.38 201 SER A CA 1
ATOM 1633 C C . SER A 1 201 ? 13.735 -3.643 -19.008 1.00 86.38 201 SER A C 1
ATOM 1635 O O . SER A 1 201 ? 13.598 -2.469 -18.656 1.00 86.38 201 SER A O 1
ATOM 1637 N N . HIS A 1 202 ? 14.375 -3.980 -20.125 1.00 86.56 202 HIS A N 1
ATOM 1638 C CA . HIS A 1 202 ? 14.902 -3.007 -21.073 1.00 86.56 202 HIS A CA 1
ATOM 1639 C C . HIS A 1 202 ? 13.787 -2.225 -21.769 1.00 86.56 202 HIS A C 1
ATOM 1641 O O . HIS A 1 202 ? 13.817 -0.995 -21.766 1.00 86.56 202 HIS A O 1
ATOM 1647 N N . LEU A 1 203 ? 12.759 -2.909 -22.280 1.00 86.06 203 LEU A N 1
ATOM 1648 C CA . LEU A 1 203 ? 11.592 -2.243 -22.867 1.00 86.06 203 LEU A CA 1
ATOM 1649 C C . LEU A 1 203 ? 10.870 -1.350 -21.856 1.00 86.06 203 LEU A C 1
ATOM 1651 O O . LEU A 1 203 ? 10.511 -0.224 -22.184 1.00 86.06 203 LEU A O 1
ATOM 1655 N N . SER A 1 204 ? 10.704 -1.812 -20.614 1.00 86.56 204 SER A N 1
ATOM 1656 C CA . SER A 1 204 ? 10.113 -1.009 -19.541 1.00 86.56 204 SER A CA 1
ATOM 1657 C C . SER A 1 204 ? 10.907 0.277 -19.292 1.00 86.56 204 SER A C 1
ATOM 1659 O O . SER A 1 204 ? 10.307 1.342 -19.141 1.00 86.56 204 SER A O 1
ATOM 1661 N N . CYS A 1 205 ? 12.243 0.210 -19.319 1.00 84.94 205 CYS A N 1
ATOM 1662 C CA . CYS A 1 205 ? 13.095 1.392 -19.214 1.00 84.94 205 CYS A CA 1
ATOM 1663 C C . CYS A 1 205 ? 12.871 2.365 -20.377 1.00 84.94 205 CYS A C 1
ATOM 1665 O O . CYS A 1 205 ? 12.716 3.560 -20.138 1.00 84.94 205 CYS A O 1
ATOM 1667 N N . ILE A 1 206 ? 12.816 1.859 -21.612 1.00 82.62 206 ILE A N 1
ATOM 1668 C CA . ILE A 1 206 ? 12.620 2.687 -22.809 1.00 82.62 206 ILE A CA 1
ATOM 1669 C C . ILE A 1 206 ? 11.255 3.384 -22.762 1.00 82.62 206 ILE A C 1
ATOM 1671 O O . ILE A 1 206 ? 11.193 4.601 -22.922 1.00 82.62 206 ILE A O 1
ATOM 1675 N N . ILE A 1 207 ? 10.181 2.650 -22.454 1.00 82.88 207 ILE A N 1
ATOM 1676 C CA . ILE A 1 207 ? 8.820 3.199 -22.334 1.00 82.88 207 ILE A CA 1
ATOM 1677 C C . ILE A 1 207 ? 8.759 4.280 -21.250 1.00 82.88 207 ILE A C 1
ATOM 1679 O O . ILE A 1 207 ? 8.183 5.338 -21.473 1.00 82.88 207 ILE A O 1
ATOM 1683 N N . THR A 1 208 ? 9.395 4.044 -20.099 1.00 80.44 208 THR A N 1
ATOM 1684 C CA . THR A 1 208 ? 9.419 5.020 -18.996 1.00 80.44 208 THR A CA 1
ATOM 1685 C C . THR A 1 208 ? 10.225 6.274 -19.348 1.00 80.44 208 THR A C 1
ATOM 1687 O O . THR A 1 208 ? 9.952 7.333 -18.802 1.00 80.44 208 THR A O 1
ATOM 1690 N N . SER A 1 209 ? 11.214 6.176 -20.246 1.00 75.81 209 SER A N 1
ATOM 1691 C CA . SER A 1 209 ? 11.995 7.331 -20.719 1.00 75.81 209 SER A CA 1
ATOM 1692 C C . SER A 1 209 ? 11.372 8.084 -21.899 1.00 75.81 209 SER A C 1
ATOM 1694 O O . SER A 1 209 ? 11.777 9.210 -22.173 1.00 75.81 209 SER A O 1
ATOM 1696 N N . ALA A 1 210 ? 10.445 7.451 -22.624 1.00 67.25 210 ALA A N 1
ATOM 1697 C CA . ALA A 1 210 ? 9.790 8.025 -23.799 1.00 67.25 210 ALA A CA 1
ATOM 1698 C C . ALA A 1 210 ? 8.498 8.796 -23.462 1.00 67.25 210 ALA A C 1
ATOM 1700 O O . ALA A 1 210 ? 8.068 9.616 -24.275 1.00 67.25 210 ALA A O 1
ATOM 1701 N N . LEU A 1 211 ? 7.890 8.511 -22.303 1.00 56.00 211 LEU A N 1
ATOM 1702 C CA . LEU A 1 211 ? 6.742 9.223 -21.722 1.00 56.00 211 LEU A CA 1
ATOM 1703 C C . LEU A 1 211 ? 7.194 10.452 -20.924 1.00 56.00 211 LEU A C 1
ATOM 1705 O O . LEU A 1 211 ? 6.487 11.480 -21.011 1.00 56.00 211 LEU A O 1
#

Sequence (211 aa):
MLISFFIICILQSYFNLMSTYISFLDTEDGIEKTGYALSFIISNPNNAYSLIIQSQNNQTFIDTINQDKKCIKLQVSGLSRGKHKVARIKILSRYPFGLMSVWSYCIFPKSVYIYPTPLAITSHCKSFSDGKDETETDSIKGSNDFYAIREHQSGESFSRISWKHYAKTQQFLVKEFSESYSRDYNFNLEDMPGDFENKLSHLSCIITSAL